Protein AF-A0A1T4V8G8-F1 (afdb_monomer_lite)

Structure (mmCIF, N/CA/C/O backbone):
data_AF-A0A1T4V8G8-F1
#
_entry.id   AF-A0A1T4V8G8-F1
#
loop_
_atom_site.group_PDB
_atom_site.id
_atom_site.type_symbol
_atom_site.label_atom_id
_atom_site.label_alt_id
_atom_site.label_comp_id
_atom_site.label_asym_id
_atom_site.label_entity_id
_atom_site.label_seq_id
_atom_site.pdbx_PDB_ins_code
_atom_site.Cartn_x
_atom_site.Cartn_y
_atom_site.Cartn_z
_atom_site.occupancy
_atom_site.B_iso_or_equiv
_atom_site.auth_seq_id
_atom_site.auth_comp_id
_atom_site.auth_asym_id
_atom_site.auth_atom_id
_atom_site.pdbx_PDB_model_num
ATOM 1 N N . MET A 1 1 ? 48.300 -57.953 93.550 1.00 51.84 1 MET A N 1
ATOM 2 C CA . MET A 1 1 ? 48.788 -57.771 92.164 1.00 51.84 1 MET A CA 1
ATOM 3 C C . MET A 1 1 ? 47.840 -56.826 91.437 1.00 51.84 1 MET A C 1
ATOM 5 O O . MET A 1 1 ? 46.718 -57.223 91.179 1.00 51.84 1 MET A O 1
ATOM 9 N N . ALA A 1 2 ? 48.248 -55.585 91.158 1.00 47.91 2 ALA A N 1
ATOM 10 C CA . ALA A 1 2 ? 47.511 -54.657 90.290 1.00 47.91 2 ALA A CA 1
ATOM 11 C C . ALA A 1 2 ? 48.484 -53.598 89.730 1.00 47.91 2 ALA A C 1
ATOM 13 O O . ALA A 1 2 ? 48.525 -52.473 90.211 1.00 47.91 2 ALA A O 1
ATOM 14 N N . LYS A 1 3 ? 49.356 -53.973 88.783 1.00 50.78 3 LYS A N 1
ATOM 15 C CA . LYS A 1 3 ? 50.234 -53.008 88.079 1.00 50.78 3 LYS A CA 1
ATOM 16 C C . LYS A 1 3 ? 50.339 -53.209 86.559 1.00 50.78 3 LYS A C 1
ATOM 18 O O . LYS A 1 3 ? 50.909 -52.357 85.897 1.00 50.78 3 LYS A O 1
ATOM 23 N N . ASN A 1 4 ? 49.720 -54.247 85.988 1.00 52.22 4 ASN A N 1
ATOM 24 C CA . ASN A 1 4 ? 49.821 -54.553 84.550 1.00 52.22 4 ASN A CA 1
ATOM 25 C C . ASN A 1 4 ? 48.782 -53.857 83.650 1.00 52.22 4 ASN A C 1
ATOM 27 O O . ASN A 1 4 ? 48.781 -54.076 82.443 1.00 52.22 4 ASN A O 1
ATOM 31 N N . ASN A 1 5 ? 47.905 -53.014 84.205 1.00 54.81 5 ASN A N 1
ATOM 32 C CA . ASN A 1 5 ? 46.839 -52.375 83.423 1.00 54.81 5 ASN A CA 1
ATOM 33 C C . ASN A 1 5 ? 47.218 -51.003 82.837 1.00 54.81 5 ASN A C 1
ATOM 35 O O . ASN A 1 5 ? 46.541 -50.553 81.922 1.00 54.81 5 ASN A O 1
ATOM 39 N N . ASN A 1 6 ? 48.283 -50.332 83.297 1.00 55.16 6 ASN A N 1
ATOM 40 C CA . ASN A 1 6 ? 48.538 -48.938 82.890 1.00 55.16 6 ASN A CA 1
ATOM 41 C C . ASN A 1 6 ? 49.233 -48.783 81.523 1.00 55.16 6 ASN A C 1
ATOM 43 O O . ASN A 1 6 ? 48.851 -47.903 80.756 1.00 55.16 6 ASN A O 1
ATOM 47 N N . GLU A 1 7 ? 50.203 -49.632 81.169 1.00 56.41 7 GLU A N 1
ATOM 48 C CA . GLU A 1 7 ? 50.910 -49.514 79.875 1.00 56.41 7 GLU A CA 1
ATOM 49 C C . GLU A 1 7 ? 50.041 -49.932 78.684 1.00 56.41 7 GLU A C 1
ATOM 51 O O . GLU A 1 7 ? 50.042 -49.270 77.646 1.00 56.41 7 GLU A O 1
ATOM 56 N N . ASN A 1 8 ? 49.219 -50.970 78.856 1.00 58.41 8 ASN A N 1
ATOM 57 C CA . ASN A 1 8 ? 48.277 -51.409 77.826 1.00 58.41 8 ASN A CA 1
ATOM 58 C C . ASN A 1 8 ? 47.167 -50.384 77.560 1.00 58.41 8 ASN A C 1
ATOM 60 O O . ASN A 1 8 ? 46.624 -50.349 76.458 1.00 58.41 8 ASN A O 1
ATOM 64 N N . THR A 1 9 ? 46.836 -49.545 78.544 1.00 61.47 9 THR A N 1
ATOM 65 C CA . THR A 1 9 ? 45.804 -48.512 78.389 1.00 61.47 9 THR A CA 1
ATOM 66 C C . THR A 1 9 ? 46.335 -47.333 77.572 1.00 61.47 9 THR A C 1
ATOM 68 O O . THR A 1 9 ? 45.684 -46.915 76.620 1.00 61.47 9 THR A O 1
ATOM 71 N N . LYS A 1 10 ? 47.573 -46.892 77.829 1.00 66.50 10 LYS A N 1
ATOM 72 C CA . LYS A 1 10 ? 48.190 -45.748 77.137 1.00 66.50 10 LYS A CA 1
ATOM 73 C C . LYS A 1 10 ? 48.475 -46.009 75.649 1.00 66.50 10 LYS A C 1
ATOM 75 O O . LYS A 1 10 ? 48.185 -45.173 74.803 1.00 66.50 10 LYS A O 1
ATOM 80 N N . VAL A 1 11 ? 48.955 -47.209 75.302 1.00 67.56 11 VAL A N 1
ATOM 81 C CA . VAL A 1 11 ? 49.160 -47.617 73.892 1.00 67.56 11 VAL A CA 1
ATOM 82 C C . VAL A 1 11 ? 47.830 -47.733 73.137 1.00 67.56 11 VAL A C 1
ATOM 84 O O . VAL A 1 11 ? 47.764 -47.501 71.927 1.00 67.56 11 VAL A O 1
ATOM 87 N N . LYS A 1 12 ? 46.755 -48.100 73.843 1.00 69.75 12 LYS A N 1
ATOM 88 C CA . LYS A 1 12 ? 45.407 -48.189 73.279 1.00 69.75 12 LYS A CA 1
ATOM 89 C C . LYS A 1 12 ? 44.818 -46.797 73.040 1.00 69.75 12 LYS A C 1
ATOM 91 O O . LYS A 1 12 ? 44.223 -46.588 71.989 1.00 69.75 12 LYS A O 1
ATOM 96 N N . GLU A 1 13 ? 45.047 -45.851 73.949 1.00 70.69 13 GLU A N 1
ATOM 97 C CA . GLU A 1 13 ? 44.648 -44.444 73.803 1.00 70.69 13 GLU A CA 1
ATOM 98 C C . GLU A 1 13 ? 45.359 -43.748 72.633 1.00 70.69 13 GLU A C 1
ATOM 100 O O . GLU A 1 13 ? 44.685 -43.142 71.804 1.00 70.69 13 GLU A O 1
ATOM 105 N N . ASP A 1 14 ? 46.680 -43.903 72.483 1.00 71.69 14 ASP A N 1
ATOM 106 C CA . ASP A 1 14 ? 47.425 -43.286 71.371 1.00 71.69 14 ASP A CA 1
ATOM 107 C C . ASP A 1 14 ? 47.022 -43.863 70.000 1.00 71.69 14 ASP A C 1
ATOM 109 O O . ASP A 1 14 ? 46.939 -43.134 69.009 1.00 71.69 14 ASP A O 1
ATOM 113 N N . LYS A 1 15 ? 46.706 -45.166 69.928 1.00 68.38 15 LYS A N 1
ATOM 114 C CA . LYS A 1 15 ? 46.153 -45.782 68.709 1.00 68.38 15 LYS A CA 1
ATOM 115 C C . LYS A 1 15 ? 44.747 -45.277 68.395 1.00 68.38 15 LYS A C 1
ATOM 117 O O . LYS A 1 15 ? 44.467 -44.996 67.235 1.00 68.38 15 LYS A O 1
ATOM 122 N N . LEU A 1 16 ? 43.879 -45.159 69.400 1.00 68.50 16 LEU A N 1
ATOM 123 C CA . LEU A 1 16 ? 42.518 -44.641 69.223 1.00 68.50 16 LEU A CA 1
ATOM 124 C C . LEU A 1 16 ? 42.528 -43.171 68.790 1.00 68.50 16 LEU A C 1
ATOM 126 O O . LEU A 1 16 ? 41.755 -42.793 67.918 1.00 68.50 16 LEU A O 1
ATOM 130 N N . ARG A 1 17 ? 43.445 -42.366 69.334 1.00 70.44 17 ARG A N 1
ATOM 131 C CA . ARG A 1 17 ? 43.614 -40.958 68.965 1.00 70.44 17 ARG A CA 1
ATOM 132 C C . ARG A 1 17 ? 44.098 -40.785 67.526 1.00 70.44 17 ARG A C 1
ATOM 134 O O . ARG A 1 17 ? 43.556 -39.959 66.806 1.00 70.44 17 ARG A O 1
ATOM 141 N N . LYS A 1 18 ? 45.056 -41.604 67.083 1.00 69.00 18 LYS A N 1
ATOM 142 C CA . LYS A 1 18 ? 45.552 -41.571 65.700 1.00 69.00 18 LYS A CA 1
ATOM 143 C C . LYS A 1 18 ? 44.497 -42.035 64.687 1.00 69.00 18 LYS A C 1
ATOM 145 O O . LYS A 1 18 ? 44.395 -41.459 63.615 1.00 69.00 18 LYS A O 1
ATOM 150 N N . ILE A 1 19 ? 43.680 -43.030 65.055 1.00 66.19 19 ILE A N 1
ATOM 151 C CA . ILE A 1 19 ? 42.520 -43.460 64.256 1.00 66.19 19 ILE A CA 1
ATOM 152 C C . ILE A 1 19 ? 41.499 -42.322 64.145 1.00 66.19 19 ILE A C 1
ATOM 154 O O . ILE A 1 19 ? 41.047 -42.057 63.040 1.00 66.19 19 ILE A O 1
ATOM 158 N N . ALA A 1 20 ? 41.190 -41.623 65.243 1.00 63.22 20 ALA A N 1
ATOM 159 C CA . ALA A 1 20 ? 40.271 -40.483 65.230 1.00 63.22 20 ALA A CA 1
ATOM 160 C C . ALA A 1 20 ? 40.794 -39.309 64.376 1.00 63.22 20 ALA A C 1
ATOM 162 O O . ALA A 1 20 ? 40.044 -38.750 63.583 1.00 63.22 20 ALA A O 1
ATOM 163 N N . GLU A 1 21 ? 42.088 -38.979 64.470 1.00 67.62 21 GLU A N 1
ATOM 164 C CA . GLU A 1 21 ? 42.724 -37.926 63.658 1.00 67.62 21 GLU A CA 1
ATOM 165 C C . GLU A 1 21 ? 42.744 -38.278 62.151 1.00 67.62 21 GLU A C 1
ATOM 167 O O . GLU A 1 21 ? 42.504 -37.410 61.306 1.00 67.62 21 GLU A O 1
ATOM 172 N N . ASP A 1 22 ? 42.964 -39.551 61.796 1.00 67.75 22 ASP A N 1
ATOM 173 C CA . ASP A 1 22 ? 42.889 -40.036 60.408 1.00 67.75 22 ASP A CA 1
ATOM 174 C C . ASP A 1 22 ? 41.435 -40.072 59.879 1.00 67.75 22 ASP A C 1
ATOM 176 O O . ASP A 1 22 ? 41.191 -39.820 58.691 1.00 67.75 22 ASP A O 1
ATOM 180 N N . GLU A 1 23 ? 40.456 -40.347 60.749 1.00 68.38 23 GLU A N 1
ATOM 181 C CA . GLU A 1 23 ? 39.023 -40.320 60.426 1.00 68.38 23 GLU A CA 1
ATOM 182 C C . GLU A 1 23 ? 38.537 -38.886 60.164 1.00 68.38 23 GLU A C 1
ATOM 184 O O . GLU A 1 23 ? 37.900 -38.636 59.138 1.00 68.38 23 GLU A O 1
ATOM 189 N N . ASP A 1 24 ? 38.939 -37.924 60.999 1.00 68.50 24 ASP A N 1
ATOM 190 C CA . ASP A 1 24 ? 38.643 -36.497 60.821 1.00 68.50 24 ASP A CA 1
ATOM 191 C C . ASP A 1 24 ? 39.264 -35.938 59.527 1.00 68.50 24 ASP A C 1
ATOM 193 O O . ASP A 1 24 ? 38.602 -35.228 58.760 1.00 68.50 24 ASP A O 1
ATOM 197 N N . ALA A 1 25 ? 40.508 -36.314 59.204 1.00 68.69 25 ALA A N 1
ATOM 198 C CA . ALA A 1 25 ? 41.161 -35.927 57.950 1.00 68.69 25 ALA A CA 1
ATOM 199 C C . ALA A 1 25 ? 40.476 -36.538 56.708 1.00 68.69 25 ALA A C 1
ATOM 201 O O . ALA A 1 25 ? 40.404 -35.909 55.643 1.00 68.69 25 ALA A O 1
ATOM 202 N N . SER A 1 26 ? 39.952 -37.762 56.832 1.00 75.00 26 SER A N 1
ATOM 203 C CA . SER A 1 26 ? 39.162 -38.441 55.797 1.00 75.00 26 SER A CA 1
ATOM 204 C C . SER A 1 26 ? 37.804 -37.764 55.584 1.00 75.00 26 SER A C 1
ATOM 206 O O . SER A 1 26 ? 37.398 -37.538 54.438 1.00 75.00 26 SER A O 1
ATOM 208 N N . ILE A 1 27 ? 37.129 -37.364 56.666 1.00 77.50 27 ILE A N 1
ATOM 209 C CA . ILE A 1 27 ? 35.870 -36.612 56.624 1.00 77.50 27 ILE A CA 1
ATOM 210 C C . ILE A 1 27 ? 36.087 -35.254 55.950 1.00 77.50 27 ILE A C 1
ATOM 212 O O . ILE A 1 27 ? 35.351 -34.914 55.022 1.00 77.50 27 ILE A O 1
ATOM 216 N N . PHE A 1 28 ? 37.139 -34.517 56.319 1.00 75.75 28 PHE A N 1
ATOM 217 C CA . PHE A 1 28 ? 37.437 -33.211 55.727 1.00 75.75 28 PHE A CA 1
ATOM 218 C C . PHE A 1 28 ? 37.678 -33.293 54.210 1.00 75.75 28 PHE A C 1
ATOM 220 O O . PHE A 1 28 ? 37.134 -32.492 53.450 1.00 75.75 28 PHE A O 1
ATOM 227 N N . LYS A 1 29 ? 38.419 -34.307 53.735 1.00 77.56 29 LYS A N 1
ATOM 228 C CA . LYS A 1 29 ? 38.612 -34.547 52.291 1.00 77.56 29 LYS A CA 1
ATOM 229 C C . LYS A 1 29 ? 37.299 -34.847 51.569 1.00 77.56 29 LYS A C 1
ATOM 231 O O . LYS A 1 29 ? 37.077 -34.324 50.479 1.00 77.56 29 LYS A O 1
ATOM 236 N N . ARG A 1 30 ? 36.420 -35.665 52.159 1.00 78.69 30 ARG A N 1
ATOM 237 C CA . ARG A 1 30 ? 35.104 -35.986 51.575 1.00 78.69 30 ARG A CA 1
ATOM 238 C C . ARG A 1 30 ? 34.208 -34.751 51.489 1.00 78.69 30 ARG A C 1
ATOM 240 O O . ARG A 1 30 ? 33.570 -34.547 50.461 1.00 78.69 30 ARG A O 1
ATOM 247 N N . VAL A 1 31 ? 34.211 -33.907 52.522 1.00 81.25 31 VAL A N 1
ATOM 248 C CA . VAL A 1 31 ? 33.482 -32.629 52.529 1.00 81.25 31 VAL A CA 1
ATOM 249 C C . VAL A 1 31 ? 34.047 -31.674 51.475 1.00 81.25 31 VAL A C 1
ATOM 251 O O . VAL A 1 31 ? 33.276 -31.102 50.713 1.00 81.25 31 VAL A O 1
ATOM 254 N N . ALA A 1 32 ? 35.371 -31.550 51.355 1.00 81.50 32 ALA A N 1
ATOM 255 C CA . ALA A 1 32 ? 36.002 -30.701 50.343 1.00 81.50 32 ALA A CA 1
ATOM 256 C C . ALA A 1 32 ? 35.681 -31.152 48.905 1.00 81.50 32 ALA A C 1
ATOM 258 O O . ALA A 1 32 ? 35.385 -30.317 48.052 1.00 81.50 32 ALA A O 1
ATOM 259 N N . ILE A 1 33 ? 35.677 -32.465 48.643 1.00 84.06 33 ILE A N 1
ATOM 260 C CA . IL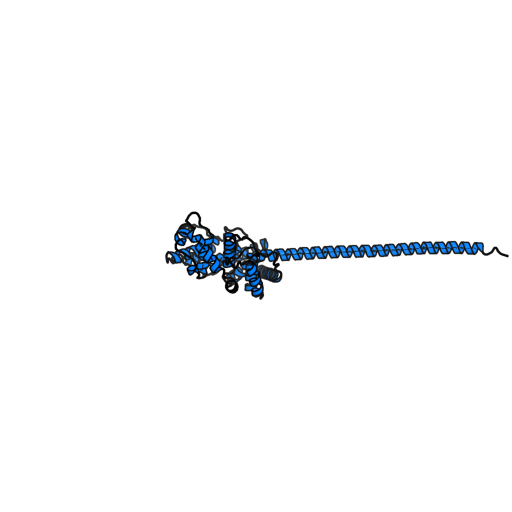E A 1 33 ? 35.266 -33.026 47.345 1.00 84.06 33 ILE A CA 1
ATOM 261 C C . ILE A 1 33 ? 33.791 -32.718 47.073 1.00 84.06 33 ILE A C 1
ATOM 263 O O . ILE A 1 33 ? 33.461 -32.268 45.979 1.00 84.06 33 ILE A O 1
ATOM 267 N N . LEU A 1 34 ? 32.911 -32.910 48.059 1.00 83.12 34 LEU A N 1
ATOM 268 C CA . LEU A 1 34 ? 31.484 -32.621 47.918 1.00 83.12 34 LEU A CA 1
ATOM 269 C C . LEU A 1 34 ? 31.234 -31.134 47.621 1.00 83.12 34 LEU A C 1
ATOM 271 O O . LEU A 1 34 ? 30.489 -30.815 46.700 1.00 83.12 34 LEU A O 1
ATOM 275 N N . VAL A 1 35 ? 31.898 -30.231 48.349 1.00 85.69 35 VAL A N 1
ATOM 276 C CA . VAL A 1 35 ? 31.831 -28.781 48.105 1.00 85.69 35 VAL A CA 1
ATOM 277 C C . VAL A 1 35 ? 32.350 -28.442 46.707 1.00 85.69 35 VAL A C 1
ATOM 279 O O . VAL A 1 35 ? 31.716 -27.659 46.006 1.00 85.69 35 VAL A O 1
ATOM 282 N N . GLY A 1 36 ? 33.445 -29.066 46.263 1.00 83.25 36 GLY A N 1
ATOM 283 C CA . GLY A 1 36 ? 33.972 -28.898 44.907 1.00 83.25 36 GLY A CA 1
ATOM 284 C C . GLY A 1 36 ? 32.988 -29.350 43.823 1.00 83.25 36 GLY A C 1
ATOM 285 O O . GLY A 1 36 ? 32.769 -28.626 42.857 1.00 83.25 36 GLY A O 1
ATOM 286 N N . VAL A 1 37 ? 32.334 -30.503 44.001 1.00 86.50 37 VAL A N 1
ATOM 287 C CA . VAL A 1 37 ? 31.310 -31.012 43.072 1.00 86.50 37 VAL A CA 1
ATOM 288 C C . VAL A 1 37 ? 30.087 -30.094 43.034 1.00 86.50 37 VAL A C 1
ATOM 290 O O . VAL A 1 37 ? 29.601 -29.782 41.950 1.00 86.50 37 VAL A O 1
ATOM 293 N N . ILE A 1 38 ? 29.618 -29.616 44.191 1.00 85.69 38 ILE A N 1
ATOM 294 C CA . ILE A 1 38 ? 28.502 -28.662 44.273 1.00 85.69 38 ILE A CA 1
ATOM 295 C C . ILE A 1 38 ? 28.874 -27.340 43.591 1.00 85.69 38 ILE A C 1
ATOM 297 O O . ILE A 1 38 ? 28.075 -26.807 42.826 1.00 85.69 38 ILE A O 1
ATOM 301 N N . ALA A 1 39 ? 30.089 -26.831 43.811 1.00 82.94 39 ALA A N 1
ATOM 302 C CA . ALA A 1 39 ? 30.566 -25.608 43.173 1.00 82.94 39 ALA A CA 1
ATOM 303 C C . ALA A 1 39 ? 30.644 -25.755 41.645 1.00 82.94 39 ALA A C 1
ATOM 305 O O . ALA A 1 39 ? 30.183 -24.874 40.923 1.00 82.94 39 ALA A O 1
ATOM 306 N N . ILE A 1 40 ? 31.153 -26.883 41.140 1.00 87.25 40 ILE A N 1
ATOM 307 C CA . ILE A 1 40 ? 31.190 -27.171 39.699 1.00 87.25 40 ILE A CA 1
ATOM 308 C C . ILE A 1 40 ? 29.770 -27.276 39.133 1.00 87.25 40 ILE A C 1
ATOM 310 O O . ILE A 1 40 ? 29.481 -26.659 38.110 1.00 87.25 40 ILE A O 1
ATOM 314 N N . ALA A 1 41 ? 28.867 -27.998 39.803 1.00 82.62 41 ALA A N 1
ATOM 315 C CA . ALA A 1 41 ? 27.472 -28.109 39.382 1.00 82.62 41 ALA A CA 1
ATOM 316 C C . ALA A 1 41 ? 26.789 -26.733 39.323 1.00 82.62 41 ALA A C 1
ATOM 318 O O . ALA A 1 41 ? 26.084 -26.433 38.361 1.00 82.62 41 ALA A O 1
ATOM 319 N N . PHE A 1 42 ? 27.055 -25.867 40.302 1.00 85.69 42 PHE A N 1
ATOM 320 C CA . PHE A 1 42 ? 26.539 -24.502 40.328 1.00 85.69 42 PHE A CA 1
ATOM 321 C C . PHE A 1 42 ? 27.072 -23.659 39.160 1.00 85.69 42 PHE A C 1
ATOM 323 O O . PHE A 1 42 ? 26.298 -22.973 38.496 1.00 85.69 42 PHE A O 1
ATOM 330 N N . VAL A 1 43 ? 28.368 -23.759 38.846 1.00 86.81 43 VAL A N 1
ATOM 331 C CA . VAL A 1 43 ? 28.967 -23.076 37.686 1.00 86.81 43 VAL A CA 1
ATOM 332 C C . VAL A 1 43 ? 28.357 -23.571 36.372 1.00 86.81 43 VAL A C 1
ATOM 334 O O . VAL A 1 43 ? 28.009 -22.754 35.524 1.00 86.81 43 VAL A O 1
ATOM 337 N N . VAL A 1 44 ? 28.164 -24.883 36.207 1.00 85.69 44 VAL A N 1
ATOM 338 C CA . VAL A 1 44 ? 27.534 -25.460 35.005 1.00 85.69 44 VAL A CA 1
ATOM 339 C C . VAL A 1 44 ? 26.102 -24.951 34.834 1.00 85.69 44 VAL A C 1
ATOM 341 O O . VAL A 1 44 ? 25.724 -24.560 33.731 1.00 85.69 44 VAL A O 1
ATOM 344 N N . VAL A 1 45 ? 25.323 -24.890 35.918 1.00 86.44 45 VAL A N 1
ATOM 345 C CA . VAL A 1 45 ? 23.961 -24.339 35.893 1.00 86.44 45 VAL A CA 1
ATOM 346 C C . VAL A 1 45 ? 23.974 -22.858 35.511 1.00 86.44 45 VAL A C 1
ATOM 348 O O . VAL A 1 45 ? 23.200 -22.458 34.647 1.00 86.44 45 VAL A O 1
ATOM 351 N N . LEU A 1 46 ? 24.871 -22.045 36.078 1.00 84.81 46 LEU A N 1
ATOM 352 C CA . LEU A 1 46 ? 24.979 -20.625 35.722 1.00 84.81 46 LEU A CA 1
ATOM 353 C C . LEU A 1 46 ? 25.369 -20.412 34.254 1.00 84.81 46 LEU A C 1
ATOM 355 O O . LEU A 1 46 ? 24.819 -19.526 33.601 1.00 84.81 46 LEU A O 1
ATOM 359 N N . VAL A 1 47 ? 26.280 -21.227 33.716 1.00 84.75 47 VAL A N 1
ATOM 360 C CA . VAL A 1 47 ? 26.661 -21.179 32.295 1.00 84.75 47 VAL A CA 1
ATOM 361 C C . VAL A 1 47 ? 25.488 -21.586 31.404 1.00 84.75 47 VAL A C 1
ATOM 363 O O . VAL A 1 47 ? 25.202 -20.889 30.436 1.00 84.75 47 VAL A O 1
ATOM 366 N N . ALA A 1 48 ? 24.763 -22.654 31.747 1.00 80.88 48 ALA A N 1
ATOM 367 C CA . ALA A 1 48 ? 23.581 -23.083 31.002 1.00 80.88 48 ALA A CA 1
ATOM 368 C C . ALA A 1 48 ? 22.470 -22.021 31.019 1.00 80.88 48 ALA A C 1
ATOM 370 O O . ALA A 1 48 ? 21.871 -21.747 29.983 1.00 80.88 48 ALA A O 1
ATOM 371 N N . ILE A 1 49 ? 22.240 -21.377 32.168 1.00 81.69 49 ILE A N 1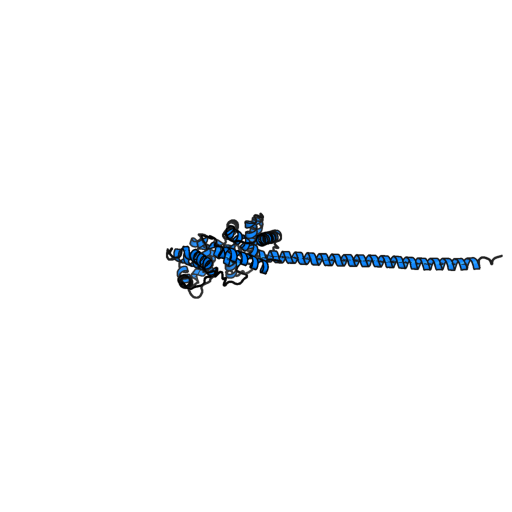
ATOM 372 C CA . ILE A 1 49 ? 21.304 -20.256 32.307 1.00 81.69 49 ILE A CA 1
ATOM 373 C C . ILE A 1 49 ? 21.741 -19.082 31.426 1.00 81.69 49 ILE A C 1
ATOM 375 O O . ILE A 1 49 ? 20.918 -18.537 30.695 1.00 81.69 49 ILE A O 1
ATOM 379 N N . LYS A 1 50 ? 23.027 -18.709 31.454 1.00 83.12 50 LYS A N 1
ATOM 380 C CA . LYS A 1 50 ? 23.555 -17.629 30.613 1.00 83.12 50 LYS A CA 1
ATOM 381 C C . LYS A 1 50 ? 23.351 -17.931 29.126 1.00 83.12 50 LYS A C 1
ATOM 383 O O . LYS A 1 50 ? 22.816 -17.084 28.425 1.00 83.12 50 LYS A O 1
ATOM 388 N N . ILE A 1 51 ? 23.718 -19.132 28.672 1.00 80.25 51 ILE A N 1
ATOM 389 C CA . ILE A 1 51 ? 23.532 -19.562 27.277 1.00 80.25 51 ILE A CA 1
ATOM 390 C C . ILE A 1 51 ? 22.047 -19.553 26.910 1.00 80.25 51 ILE A C 1
ATOM 392 O O . ILE A 1 51 ? 21.690 -19.052 25.854 1.00 80.25 51 ILE A O 1
ATOM 396 N N . PHE A 1 52 ? 21.173 -20.061 27.781 1.00 81.88 52 PHE A N 1
ATOM 397 C CA . PHE A 1 52 ? 19.731 -20.044 27.548 1.00 81.88 52 PHE A CA 1
ATOM 398 C C . PHE A 1 52 ? 19.198 -18.619 27.373 1.00 81.88 52 PHE A C 1
ATOM 400 O O . PHE A 1 52 ? 18.457 -18.366 26.428 1.00 81.88 52 PHE A O 1
ATOM 407 N N . PHE A 1 53 ? 19.587 -17.685 28.246 1.00 73.69 53 PHE A N 1
ATOM 408 C CA . PHE A 1 53 ? 19.175 -16.287 28.124 1.00 73.69 53 PHE A CA 1
ATOM 409 C C . PHE A 1 53 ? 19.767 -15.608 26.892 1.00 73.69 53 PHE A C 1
ATOM 411 O O . PHE A 1 53 ? 19.060 -14.844 26.256 1.00 73.69 53 PHE A O 1
ATOM 418 N N . GLU A 1 54 ? 21.015 -15.894 26.530 1.00 69.38 54 GLU A N 1
ATOM 419 C CA . GLU A 1 54 ? 21.662 -15.333 25.339 1.00 69.38 54 GLU A CA 1
ATOM 420 C C . GLU A 1 54 ? 21.011 -15.851 24.048 1.00 69.38 54 GLU A C 1
ATOM 422 O O . GLU A 1 54 ? 20.653 -15.063 23.178 1.00 69.38 54 GLU A O 1
ATOM 427 N N . VAL A 1 55 ? 20.758 -17.161 23.960 1.00 63.91 55 VAL A N 1
ATOM 428 C CA . VAL A 1 55 ? 20.041 -17.783 22.836 1.00 63.91 55 VAL A CA 1
ATOM 429 C C . VAL A 1 55 ? 18.613 -17.258 22.748 1.00 63.91 55 VAL A C 1
ATOM 431 O O . VAL A 1 55 ? 18.176 -16.881 21.667 1.00 63.91 55 VAL A O 1
ATOM 434 N N . LYS A 1 56 ? 17.889 -17.202 23.872 1.00 71.00 56 LYS A N 1
ATOM 435 C CA . LYS A 1 56 ? 16.518 -16.691 23.897 1.00 71.00 56 LYS A CA 1
ATOM 436 C C . LYS A 1 56 ? 16.463 -15.209 23.528 1.00 71.00 56 LYS A C 1
ATOM 438 O O . LYS A 1 56 ? 15.636 -14.830 22.718 1.00 71.00 56 LYS A O 1
ATOM 443 N N . TYR A 1 57 ? 17.352 -14.390 24.084 1.00 62.09 57 TYR A N 1
ATOM 444 C CA . TYR A 1 57 ? 17.407 -12.959 23.795 1.00 62.09 57 TYR A CA 1
ATOM 445 C C . TYR A 1 57 ? 17.707 -12.687 22.318 1.00 62.09 57 TYR A C 1
ATOM 447 O O . TYR A 1 57 ? 17.059 -11.838 21.716 1.00 62.09 57 TYR A O 1
ATOM 455 N N . ASN A 1 58 ? 18.648 -13.428 21.724 1.00 63.53 58 ASN A N 1
ATOM 456 C CA . ASN A 1 58 ? 18.940 -13.308 20.296 1.00 63.53 58 ASN A CA 1
ATOM 457 C C . ASN A 1 58 ? 17.756 -13.784 19.442 1.00 63.53 58 ASN A C 1
ATOM 459 O O . ASN A 1 58 ? 17.370 -13.084 18.517 1.00 63.53 58 ASN A O 1
ATOM 463 N N . PHE A 1 59 ? 17.115 -14.900 19.804 1.00 62.38 59 PHE A N 1
ATOM 464 C CA . PHE A 1 59 ? 15.915 -15.382 19.115 1.00 62.38 59 PHE A CA 1
ATOM 465 C C . PHE A 1 59 ? 14.761 -14.367 19.172 1.00 62.38 59 PHE A C 1
ATOM 467 O O . PHE A 1 59 ? 14.159 -14.059 18.148 1.00 62.38 59 PHE A O 1
ATOM 474 N N . ASP A 1 60 ? 14.489 -13.803 20.353 1.00 66.69 60 ASP A N 1
ATOM 475 C CA . ASP A 1 60 ? 13.453 -12.786 20.547 1.00 66.69 60 ASP A CA 1
ATOM 476 C C . ASP A 1 60 ? 13.781 -11.516 19.735 1.00 66.69 60 ASP A C 1
ATOM 478 O O . ASP A 1 60 ? 12.890 -10.911 19.143 1.00 66.69 60 ASP A O 1
ATOM 482 N N . LYS A 1 61 ? 15.061 -11.130 19.642 1.00 69.69 61 LYS A N 1
ATOM 483 C CA . LYS A 1 61 ? 15.510 -9.994 18.824 1.00 69.69 61 LYS A CA 1
ATOM 484 C C . LYS A 1 61 ? 15.309 -10.242 17.325 1.00 69.69 61 LYS A C 1
ATOM 486 O O . LYS A 1 61 ? 14.834 -9.345 16.630 1.00 69.69 61 LYS A O 1
ATOM 491 N N . ASP A 1 62 ? 15.630 -11.437 16.840 1.00 76.31 62 ASP A N 1
ATOM 492 C CA . ASP A 1 62 ? 15.445 -11.808 15.435 1.00 76.31 62 ASP A CA 1
ATOM 493 C C . ASP A 1 62 ? 13.954 -11.842 15.068 1.00 76.31 62 ASP A C 1
ATOM 495 O O . ASP A 1 62 ? 13.564 -11.400 13.990 1.00 76.31 62 ASP A O 1
ATOM 499 N N . ASP A 1 63 ? 13.094 -12.328 15.967 1.00 78.06 63 ASP A N 1
ATOM 500 C CA . ASP A 1 63 ? 11.638 -12.305 15.786 1.00 78.06 63 ASP A CA 1
ATOM 501 C C . ASP A 1 63 ? 11.096 -10.866 15.764 1.00 78.06 63 ASP A C 1
ATOM 503 O O . ASP A 1 63 ? 10.305 -10.531 14.883 1.00 78.06 63 ASP A O 1
ATOM 507 N N . ILE A 1 64 ? 11.565 -9.989 16.660 1.00 81.00 64 ILE A N 1
ATOM 508 C CA . ILE A 1 64 ? 11.182 -8.566 16.679 1.00 81.00 64 ILE A CA 1
ATOM 509 C C . ILE A 1 64 ? 11.598 -7.861 15.383 1.00 81.00 64 ILE A C 1
ATOM 511 O O . ILE A 1 64 ? 10.794 -7.119 14.814 1.00 81.00 64 ILE A O 1
ATOM 515 N N . ASN A 1 65 ? 12.821 -8.091 14.898 1.00 82.50 65 ASN A N 1
ATOM 516 C CA . ASN A 1 65 ? 13.304 -7.501 13.647 1.00 82.50 65 ASN A CA 1
ATOM 517 C C . ASN A 1 65 ? 12.476 -7.982 12.450 1.00 82.50 65 ASN A C 1
ATOM 519 O O . ASN A 1 65 ? 12.072 -7.177 11.614 1.00 82.50 65 ASN A O 1
ATOM 523 N N . VAL A 1 66 ? 12.159 -9.277 12.394 1.00 84.69 66 VAL A N 1
ATOM 524 C CA . VAL A 1 66 ? 11.304 -9.846 11.344 1.00 84.69 66 VAL A CA 1
ATOM 525 C C . VAL A 1 66 ? 9.897 -9.235 11.389 1.00 84.69 66 VAL A C 1
ATOM 527 O O . VAL A 1 66 ? 9.376 -8.810 10.364 1.00 84.69 66 VAL A O 1
ATOM 530 N N . ILE A 1 67 ? 9.276 -9.111 12.562 1.00 84.94 67 ILE A N 1
ATOM 531 C CA . ILE A 1 67 ? 7.934 -8.513 12.685 1.00 84.94 67 ILE A CA 1
ATOM 532 C C . ILE A 1 67 ? 7.950 -7.020 12.331 1.00 84.94 67 ILE A C 1
ATOM 534 O O . ILE A 1 67 ? 7.016 -6.522 11.703 1.00 84.94 67 ILE A O 1
ATOM 538 N N . SER A 1 68 ? 9.017 -6.305 12.694 1.00 86.31 68 SER A N 1
ATOM 539 C CA . SER A 1 68 ? 9.150 -4.868 12.424 1.00 86.31 68 SER A CA 1
ATOM 540 C C . SER A 1 68 ? 9.164 -4.543 10.929 1.00 86.31 68 SER A C 1
ATOM 542 O O . SER A 1 68 ? 8.753 -3.449 10.557 1.00 86.31 68 SER A O 1
ATOM 544 N N . ASN A 1 69 ? 9.562 -5.503 10.089 1.00 89.06 69 ASN A N 1
ATOM 545 C CA . ASN A 1 69 ? 9.646 -5.365 8.637 1.00 89.06 69 ASN A CA 1
ATOM 546 C C . ASN A 1 69 ? 8.459 -5.984 7.877 1.00 89.06 69 ASN A C 1
ATOM 548 O O . ASN A 1 69 ? 8.517 -6.164 6.663 1.00 89.06 69 ASN A O 1
ATOM 552 N N . ALA A 1 70 ? 7.363 -6.311 8.569 1.00 91.19 70 ALA A N 1
ATOM 553 C CA . ALA A 1 70 ? 6.197 -6.951 7.958 1.00 91.19 70 ALA A CA 1
ATOM 554 C C . ALA A 1 70 ? 5.610 -6.180 6.760 1.00 91.19 70 ALA A C 1
ATOM 556 O O . ALA A 1 70 ? 5.195 -6.813 5.790 1.00 91.19 70 ALA A O 1
ATOM 557 N N . LYS A 1 71 ? 5.608 -4.837 6.816 1.00 91.62 71 LYS A N 1
ATOM 558 C CA . LYS A 1 71 ? 5.196 -3.960 5.704 1.00 91.62 71 LYS A CA 1
ATOM 559 C C . LYS A 1 71 ? 5.980 -4.283 4.430 1.00 91.62 71 LYS A C 1
ATOM 561 O O . LYS A 1 71 ? 5.385 -4.612 3.408 1.00 91.62 71 LYS A O 1
ATOM 566 N N . GLU A 1 72 ? 7.305 -4.267 4.535 1.00 91.12 72 GLU A N 1
ATOM 567 C CA . GLU A 1 72 ? 8.210 -4.489 3.405 1.00 91.12 72 GLU A CA 1
ATOM 568 C C . GLU A 1 72 ? 8.105 -5.907 2.854 1.00 91.12 72 GLU A C 1
ATOM 570 O O . GLU A 1 72 ? 8.107 -6.106 1.644 1.00 91.12 72 GLU A O 1
ATOM 575 N N . TYR A 1 73 ? 7.940 -6.907 3.723 1.00 92.56 73 TYR A N 1
ATOM 576 C CA . TYR A 1 73 ? 7.734 -8.279 3.268 1.00 92.56 73 TYR A CA 1
ATOM 577 C C . TYR A 1 73 ? 6.470 -8.443 2.423 1.00 92.56 73 TYR A C 1
ATOM 579 O O . TYR A 1 73 ? 6.513 -9.157 1.423 1.00 92.56 73 TYR A O 1
ATOM 587 N N . GLY A 1 74 ? 5.366 -7.798 2.810 1.00 93.06 74 GLY A N 1
ATOM 588 C CA . GLY A 1 74 ? 4.124 -7.808 2.037 1.00 93.06 74 GLY A CA 1
ATOM 589 C C . GLY A 1 74 ? 4.300 -7.168 0.660 1.00 93.06 74 GLY A C 1
ATOM 590 O O . GLY A 1 74 ? 4.039 -7.821 -0.346 1.00 93.06 74 GLY A O 1
ATOM 591 N N . LEU A 1 75 ? 4.825 -5.938 0.625 1.00 91.31 75 LEU A N 1
ATOM 592 C CA . LEU A 1 75 ? 5.045 -5.178 -0.614 1.00 91.31 75 LEU A CA 1
ATOM 593 C C . LEU A 1 75 ? 6.020 -5.878 -1.568 1.00 91.31 75 LEU A C 1
ATOM 595 O O . LEU A 1 75 ? 5.775 -5.964 -2.766 1.00 91.31 75 LEU A O 1
ATOM 599 N N . MET A 1 76 ? 7.122 -6.430 -1.055 1.00 91.19 76 MET A N 1
ATOM 600 C CA . MET A 1 76 ? 8.070 -7.158 -1.901 1.00 91.19 76 MET A CA 1
ATOM 601 C C . MET A 1 76 ? 7.466 -8.433 -2.492 1.00 91.19 76 MET A C 1
ATOM 603 O O . MET A 1 76 ? 7.789 -8.775 -3.626 1.00 91.19 76 MET A O 1
ATOM 607 N N . LEU A 1 77 ? 6.620 -9.153 -1.745 1.00 91.81 77 LEU A N 1
ATOM 608 C CA . LEU A 1 77 ? 5.936 -10.338 -2.272 1.00 91.81 77 LEU A CA 1
ATOM 609 C C . LEU A 1 77 ? 4.940 -9.970 -3.374 1.00 91.81 77 LEU A C 1
ATOM 611 O O . LEU A 1 77 ? 4.912 -10.659 -4.390 1.00 91.81 77 LEU A O 1
ATOM 615 N N . GLU A 1 78 ? 4.188 -8.885 -3.194 1.00 90.12 78 GLU A N 1
ATOM 616 C CA . GLU A 1 78 ? 3.278 -8.344 -4.209 1.00 90.12 78 GLU A CA 1
ATOM 617 C C . GLU A 1 78 ? 4.017 -7.926 -5.477 1.00 90.12 78 GLU A C 1
ATOM 619 O O . GLU A 1 78 ? 3.677 -8.365 -6.573 1.00 90.12 78 GLU A O 1
ATOM 624 N N . ASN A 1 79 ? 5.087 -7.149 -5.327 1.00 88.38 79 ASN A N 1
ATOM 625 C CA . ASN A 1 79 ? 5.895 -6.730 -6.461 1.00 88.38 79 ASN A CA 1
ATOM 626 C C . ASN A 1 79 ? 6.518 -7.928 -7.189 1.00 88.38 79 ASN A C 1
ATOM 628 O O . ASN A 1 79 ? 6.576 -7.936 -8.412 1.00 88.38 79 ASN A O 1
ATOM 632 N N . ILE A 1 80 ? 6.973 -8.958 -6.463 1.00 86.88 80 ILE A N 1
ATOM 633 C CA . ILE A 1 80 ? 7.471 -10.193 -7.087 1.00 86.88 80 ILE A CA 1
ATOM 634 C C . ILE A 1 80 ? 6.377 -10.870 -7.908 1.00 86.88 80 ILE A C 1
ATOM 636 O O . ILE A 1 80 ? 6.680 -11.306 -9.011 1.00 86.88 80 ILE A O 1
ATOM 640 N N . ASP A 1 81 ? 5.153 -10.967 -7.385 1.00 85.75 81 ASP A N 1
ATOM 641 C CA . ASP A 1 81 ? 4.010 -11.568 -8.085 1.00 85.75 81 ASP A CA 1
ATOM 642 C C . ASP A 1 81 ? 3.665 -10.788 -9.363 1.00 85.75 81 ASP A C 1
ATOM 644 O O . ASP A 1 81 ? 3.556 -11.363 -10.445 1.00 85.75 81 ASP A O 1
ATOM 648 N N . LEU A 1 82 ? 3.631 -9.456 -9.264 1.00 82.31 82 LEU A N 1
ATOM 649 C CA . LEU A 1 82 ? 3.449 -8.546 -10.395 1.00 82.31 82 LEU A CA 1
ATOM 650 C C . LEU A 1 82 ? 4.516 -8.687 -11.480 1.00 82.31 82 LEU A C 1
ATOM 652 O O . LEU A 1 82 ? 4.241 -8.503 -12.664 1.00 82.31 82 LEU A O 1
ATOM 656 N N . LEU A 1 83 ? 5.735 -9.015 -11.069 1.00 80.75 83 LEU A N 1
ATOM 657 C CA . LEU A 1 83 ? 6.894 -9.134 -11.938 1.00 80.75 83 LEU A CA 1
ATOM 658 C C . LEU A 1 83 ? 7.200 -10.581 -12.349 1.00 80.75 83 LEU A C 1
ATOM 660 O O . LEU A 1 83 ? 8.188 -10.776 -13.056 1.00 80.75 83 LEU A O 1
ATOM 664 N N . ASP A 1 84 ? 6.431 -11.593 -11.916 1.00 67.56 84 ASP A N 1
ATOM 665 C CA . ASP A 1 84 ? 6.910 -12.989 -11.773 1.00 67.56 84 ASP A CA 1
ATOM 666 C C . ASP A 1 84 ? 7.288 -13.697 -13.093 1.00 67.56 84 ASP A C 1
ATOM 668 O O . ASP A 1 84 ? 7.871 -14.780 -13.070 1.00 67.56 84 ASP A O 1
ATOM 672 N N . SER A 1 85 ? 7.043 -13.076 -14.252 1.00 61.25 85 SER A N 1
ATOM 673 C CA . SER A 1 85 ? 7.519 -13.558 -15.562 1.00 61.25 85 SER A CA 1
ATOM 674 C C . SER A 1 85 ? 8.555 -12.663 -16.253 1.00 61.25 85 SER A C 1
ATOM 676 O O . SER A 1 85 ? 9.115 -13.063 -17.274 1.00 61.25 85 SER A O 1
ATOM 678 N N . TYR A 1 86 ? 8.869 -11.504 -15.674 1.00 68.50 86 TYR A N 1
ATOM 679 C CA . TYR A 1 86 ? 9.712 -10.486 -16.289 1.00 68.50 86 TYR A CA 1
ATOM 680 C C . TYR A 1 86 ? 10.984 -10.236 -15.477 1.00 68.50 86 TYR A C 1
ATOM 682 O O . TYR A 1 86 ? 12.071 -10.319 -16.036 1.00 68.50 86 TYR A O 1
ATOM 690 N N . ALA A 1 87 ? 10.906 -9.996 -14.162 1.00 69.75 87 ALA A N 1
ATOM 691 C CA . ALA A 1 87 ? 12.092 -9.652 -13.369 1.00 69.75 87 ALA A CA 1
ATOM 692 C C . ALA A 1 87 ? 12.922 -10.875 -12.943 1.00 69.75 87 ALA A C 1
ATOM 694 O O . ALA A 1 87 ? 12.411 -11.844 -12.370 1.00 69.75 87 ALA A O 1
ATOM 695 N N . THR A 1 88 ? 14.245 -10.792 -13.126 1.00 74.88 88 THR A N 1
ATOM 696 C CA . THR A 1 88 ? 15.173 -11.830 -12.657 1.00 74.88 88 THR A CA 1
ATOM 697 C C . THR A 1 88 ? 15.574 -11.548 -11.212 1.00 74.88 88 THR A C 1
ATOM 699 O O . THR A 1 88 ? 16.630 -10.990 -10.933 1.00 74.88 88 THR A O 1
ATOM 702 N N . ILE A 1 89 ? 14.721 -11.948 -10.269 1.00 80.00 89 ILE A N 1
ATOM 703 C CA . ILE A 1 89 ? 15.050 -11.933 -8.836 1.00 80.00 89 ILE A CA 1
ATOM 704 C C . ILE A 1 89 ? 15.589 -13.311 -8.456 1.00 80.00 89 ILE A C 1
ATOM 706 O O . ILE A 1 89 ? 14.923 -14.328 -8.683 1.00 80.00 89 ILE A O 1
ATOM 710 N N . ASP A 1 90 ? 16.793 -13.352 -7.881 1.00 84.75 90 ASP A N 1
ATOM 711 C CA . ASP A 1 90 ? 17.464 -14.613 -7.575 1.00 84.75 90 ASP A CA 1
ATOM 712 C C . ASP A 1 90 ? 16.669 -15.477 -6.576 1.00 84.75 90 ASP A C 1
ATOM 714 O O . ASP A 1 90 ? 15.957 -14.990 -5.689 1.00 84.75 90 ASP A O 1
ATOM 718 N N . SER A 1 91 ? 16.766 -16.798 -6.746 1.00 88.25 91 SER A N 1
ATOM 719 C CA . SER A 1 91 ? 15.960 -17.756 -5.987 1.00 88.25 91 SER A CA 1
ATOM 720 C C . SER A 1 91 ? 16.244 -17.728 -4.491 1.00 88.25 91 SER A C 1
ATOM 722 O O . SER A 1 91 ? 15.348 -18.030 -3.702 1.00 88.25 91 SER A O 1
ATOM 724 N N . ASP A 1 92 ? 17.470 -17.392 -4.092 1.00 89.31 92 ASP A N 1
ATOM 725 C CA . ASP A 1 92 ? 17.851 -17.367 -2.685 1.00 89.31 92 ASP A CA 1
ATOM 726 C C . ASP A 1 92 ? 17.161 -16.198 -1.985 1.00 89.31 92 ASP A C 1
ATOM 728 O O . ASP A 1 92 ? 16.512 -16.413 -0.958 1.00 89.31 92 ASP A O 1
ATOM 732 N N . THR A 1 93 ? 17.176 -15.010 -2.594 1.00 88.44 93 THR A N 1
ATOM 733 C CA . THR A 1 93 ? 16.446 -13.825 -2.126 1.00 88.44 93 THR A CA 1
ATOM 734 C C . THR A 1 93 ? 14.943 -14.109 -2.033 1.00 88.44 93 THR A C 1
ATOM 736 O O . THR A 1 93 ? 14.350 -13.926 -0.966 1.00 88.44 93 THR A O 1
ATOM 739 N N . LYS A 1 94 ? 14.323 -14.677 -3.086 1.00 89.69 94 LYS A N 1
ATOM 740 C CA . LYS A 1 94 ? 12.897 -15.076 -3.054 1.00 89.69 94 LYS A CA 1
ATOM 741 C C . LYS A 1 94 ? 12.607 -16.046 -1.898 1.00 89.69 94 LYS A C 1
ATOM 743 O O . LYS A 1 94 ? 11.633 -15.878 -1.164 1.00 89.69 94 LYS A O 1
ATOM 748 N N . ASN A 1 95 ? 13.439 -17.069 -1.709 1.00 91.69 95 ASN A N 1
ATOM 749 C CA . ASN A 1 95 ? 13.229 -18.086 -0.677 1.00 91.69 95 ASN A CA 1
ATOM 750 C C . ASN A 1 95 ? 13.390 -17.532 0.743 1.00 91.69 95 ASN A C 1
ATOM 752 O O . ASN A 1 95 ? 12.609 -17.890 1.632 1.00 91.69 95 ASN A O 1
ATOM 756 N N . GLN A 1 96 ? 14.381 -16.669 0.974 1.00 91.12 96 GLN A N 1
ATOM 757 C CA . GLN A 1 96 ? 14.588 -16.060 2.283 1.00 91.12 96 GLN A CA 1
ATOM 758 C C . GLN A 1 96 ? 13.481 -15.057 2.626 1.00 91.12 96 GLN A C 1
ATOM 760 O O . GLN A 1 96 ? 12.940 -15.124 3.730 1.00 91.12 96 GLN A O 1
ATOM 765 N N . LEU A 1 97 ? 13.057 -14.229 1.665 1.00 92.75 97 LEU A N 1
ATOM 766 C CA . LEU A 1 97 ? 11.894 -13.354 1.806 1.00 92.75 97 LEU A CA 1
ATOM 767 C C . LEU A 1 97 ? 10.653 -14.152 2.223 1.00 92.75 97 LEU A C 1
ATOM 769 O O . LEU A 1 97 ? 10.051 -13.865 3.257 1.00 92.75 97 LEU A O 1
ATOM 773 N N . LYS A 1 98 ? 10.312 -15.219 1.484 1.00 94.12 98 LYS A N 1
ATOM 774 C CA . LYS A 1 98 ? 9.169 -16.093 1.807 1.00 94.12 98 LYS A CA 1
ATOM 775 C C . LYS A 1 98 ? 9.294 -16.715 3.201 1.00 94.12 98 LYS A C 1
ATOM 777 O O . LYS A 1 98 ? 8.305 -16.819 3.929 1.00 94.12 98 LYS A O 1
ATOM 782 N N . LYS A 1 99 ? 10.502 -17.128 3.600 1.00 93.94 99 LYS A N 1
ATOM 783 C CA . LYS A 1 99 ? 10.774 -17.679 4.937 1.00 93.94 99 LYS A CA 1
ATOM 784 C C . LYS A 1 99 ? 10.527 -16.639 6.034 1.00 93.94 99 LYS A C 1
ATOM 786 O O . LYS A 1 99 ? 9.855 -16.967 7.015 1.00 93.94 99 LYS A O 1
ATOM 791 N N . ASN A 1 100 ? 11.036 -15.420 5.872 1.00 93.56 100 ASN A N 1
ATOM 792 C CA . ASN A 1 100 ? 10.908 -14.350 6.861 1.00 93.56 100 ASN A CA 1
ATOM 793 C C . ASN A 1 100 ? 9.476 -13.811 6.932 1.00 93.56 100 ASN A C 1
ATOM 795 O O . ASN A 1 100 ? 8.927 -13.718 8.026 1.00 93.56 100 ASN A O 1
ATOM 799 N N . ALA A 1 101 ? 8.816 -13.607 5.793 1.00 94.56 101 ALA A N 1
ATOM 800 C CA . ALA A 1 101 ? 7.402 -13.244 5.722 1.00 94.56 101 ALA A CA 1
ATOM 801 C C . ALA A 1 101 ? 6.510 -14.280 6.432 1.00 94.56 101 ALA A C 1
ATOM 803 O O . ALA A 1 101 ? 5.700 -13.944 7.295 1.00 94.56 101 ALA A O 1
ATOM 804 N N . LYS A 1 102 ? 6.728 -15.577 6.169 1.00 94.81 102 LYS A N 1
ATOM 805 C CA . LYS A 1 102 ? 6.013 -16.664 6.858 1.00 94.81 102 LYS A CA 1
ATOM 806 C C . LYS A 1 102 ? 6.278 -16.681 8.362 1.00 94.81 102 LYS A C 1
ATOM 808 O O . LYS A 1 102 ? 5.383 -17.023 9.136 1.00 94.81 102 LYS A O 1
ATOM 813 N N . LYS A 1 103 ? 7.502 -16.362 8.785 1.00 91.81 103 LYS A N 1
ATOM 814 C CA . LYS A 1 103 ? 7.861 -16.240 10.201 1.00 91.81 103 LYS A CA 1
ATOM 815 C C . LYS A 1 103 ? 7.128 -15.055 10.840 1.00 91.81 103 LYS A C 1
ATOM 817 O O . LYS A 1 103 ? 6.523 -15.247 11.891 1.00 91.81 103 LYS A O 1
ATOM 822 N N . ALA A 1 104 ? 7.090 -13.900 10.174 1.00 92.44 104 ALA A N 1
ATOM 823 C CA . ALA A 1 104 ? 6.359 -12.713 10.618 1.00 92.44 104 ALA A CA 1
ATOM 824 C C . ALA A 1 104 ? 4.860 -13.007 10.808 1.00 92.44 104 ALA A C 1
ATOM 826 O O . ALA A 1 104 ? 4.331 -12.780 11.891 1.00 92.44 104 ALA A O 1
ATOM 827 N N . VAL A 1 105 ? 4.195 -13.620 9.819 1.00 93.44 105 VAL A N 1
ATOM 828 C CA . VAL A 1 105 ? 2.760 -13.974 9.897 1.00 93.44 105 VAL A CA 1
ATOM 829 C C . VAL A 1 105 ? 2.461 -14.972 11.022 1.00 93.44 105 VAL A C 1
ATOM 831 O O . VAL A 1 105 ? 1.406 -14.908 11.648 1.00 93.44 105 VAL A O 1
ATOM 834 N N . LYS A 1 106 ? 3.375 -15.901 11.319 1.00 88.94 106 LYS A N 1
ATOM 835 C CA . LYS A 1 106 ? 3.168 -16.900 12.382 1.00 88.94 106 LYS A CA 1
ATOM 836 C C . LYS A 1 106 ? 3.422 -16.364 13.786 1.00 88.94 106 LYS A C 1
ATOM 838 O O . LYS A 1 106 ? 2.719 -16.766 14.713 1.00 88.94 106 LYS A O 1
ATOM 843 N N . ASN A 1 107 ? 4.422 -15.499 13.932 1.00 85.62 107 ASN A N 1
ATOM 844 C CA . ASN A 1 107 ? 4.944 -15.077 15.230 1.00 85.62 107 ASN A CA 1
ATOM 845 C C . ASN A 1 107 ? 4.572 -13.633 15.592 1.00 85.62 107 ASN A C 1
ATOM 847 O O . ASN A 1 107 ? 5.077 -13.137 16.594 1.00 85.62 107 ASN A O 1
ATOM 851 N N . TYR A 1 108 ? 3.726 -12.951 14.807 1.00 84.06 108 TYR A N 1
ATOM 852 C CA . TYR A 1 108 ? 3.416 -11.541 15.051 1.00 84.06 108 TYR A CA 1
ATOM 853 C C . TYR A 1 108 ? 2.948 -11.281 16.490 1.00 84.06 108 TYR A C 1
ATOM 855 O O . TYR A 1 108 ? 2.093 -11.984 17.040 1.00 84.06 108 TYR A O 1
ATOM 863 N N . ASP A 1 109 ? 3.519 -10.235 17.087 1.00 79.62 109 ASP A N 1
ATOM 864 C CA . ASP A 1 109 ? 3.164 -9.762 18.416 1.00 79.62 109 ASP A CA 1
ATOM 865 C C . ASP A 1 109 ? 2.239 -8.550 18.295 1.00 79.62 109 ASP A C 1
ATOM 867 O O . ASP A 1 109 ? 2.606 -7.480 17.807 1.00 79.62 109 ASP A O 1
ATOM 871 N N . ASN A 1 110 ? 1.030 -8.721 18.817 1.00 73.69 110 ASN A N 1
ATOM 872 C CA . ASN A 1 110 ? -0.004 -7.702 18.903 1.00 73.69 110 ASN A CA 1
ATOM 873 C C . ASN A 1 110 ? 0.430 -6.405 19.612 1.00 73.69 110 ASN A C 1
ATOM 875 O O . ASN A 1 110 ? -0.272 -5.403 19.486 1.00 73.69 110 ASN A O 1
ATOM 879 N N . THR A 1 111 ? 1.504 -6.405 20.398 1.00 72.44 111 THR A N 1
ATOM 880 C CA . THR A 1 111 ? 2.011 -5.218 21.104 1.00 72.44 111 THR A CA 1
ATOM 881 C C . THR A 1 111 ? 2.982 -4.378 20.273 1.00 72.44 111 THR A C 1
ATOM 883 O O . THR A 1 111 ? 3.136 -3.193 20.557 1.00 72.44 111 THR A O 1
ATOM 886 N N . LEU A 1 112 ? 3.587 -4.963 19.235 1.00 73.38 112 LEU A N 1
ATOM 887 C CA . LEU A 1 112 ? 4.582 -4.323 18.360 1.00 73.38 112 LEU A CA 1
ATOM 888 C C . LEU A 1 112 ? 4.009 -3.918 16.990 1.00 73.38 112 LEU A C 1
ATOM 890 O O . LEU A 1 112 ? 4.718 -3.360 16.150 1.00 73.38 112 LEU A O 1
ATOM 894 N N . MET A 1 113 ? 2.730 -4.222 16.765 1.00 86.00 113 MET A N 1
ATOM 895 C CA . MET A 1 113 ? 2.015 -3.944 15.527 1.00 86.00 113 MET A CA 1
ATOM 896 C C . MET A 1 113 ? 1.496 -2.509 15.470 1.00 86.00 113 MET A C 1
ATOM 898 O O . MET A 1 113 ? 0.756 -2.064 16.352 1.00 86.00 113 MET A O 1
ATOM 902 N N . ASP A 1 114 ? 1.799 -1.844 14.366 1.00 91.69 114 ASP A N 1
ATOM 903 C CA . ASP A 1 114 ? 1.018 -0.732 13.839 1.00 91.69 114 ASP A CA 1
ATOM 904 C C . ASP A 1 114 ? 0.158 -1.220 12.659 1.00 91.69 114 ASP A C 1
ATOM 906 O O . ASP A 1 114 ? 0.264 -2.372 12.218 1.00 91.69 114 ASP A O 1
ATOM 910 N N . SER A 1 115 ? -0.747 -0.362 12.200 1.00 93.25 115 SER A N 1
ATOM 911 C CA . SER A 1 115 ? -1.708 -0.708 11.151 1.00 93.25 115 SER A CA 1
ATOM 912 C C . SER A 1 115 ? -1.049 -1.028 9.797 1.00 93.25 115 SER A C 1
ATOM 914 O O . SER A 1 115 ? -1.456 -1.983 9.136 1.00 93.25 115 SER A O 1
ATOM 916 N N . GLU A 1 116 ? 0.030 -0.334 9.416 1.00 93.19 116 GLU A N 1
ATOM 917 C CA . GLU A 1 116 ? 0.741 -0.590 8.154 1.00 93.19 116 GLU A CA 1
ATOM 918 C C . GLU A 1 116 ? 1.463 -1.941 8.158 1.00 93.19 116 GLU A C 1
ATOM 920 O O . GLU A 1 116 ? 1.393 -2.698 7.188 1.00 93.19 116 GLU A O 1
ATOM 925 N N . LYS A 1 117 ? 2.118 -2.305 9.269 1.00 93.00 117 LYS A N 1
ATOM 926 C CA . LYS A 1 117 ? 2.694 -3.648 9.417 1.00 93.00 117 LYS A CA 1
ATOM 927 C C . LYS A 1 117 ? 1.613 -4.713 9.309 1.00 93.00 117 LYS A C 1
ATOM 929 O O . LYS A 1 117 ? 1.878 -5.789 8.779 1.00 93.00 117 LYS A O 1
ATOM 934 N N . LEU A 1 118 ? 0.407 -4.444 9.815 1.00 94.25 118 LEU A N 1
ATOM 935 C CA . LEU A 1 118 ? -0.690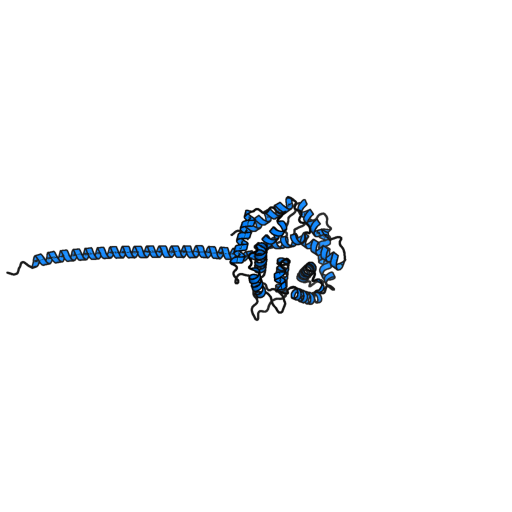 -5.411 9.784 1.00 94.25 118 LEU A CA 1
ATOM 936 C C . LEU A 1 118 ? -1.244 -5.577 8.371 1.00 94.25 118 LEU A C 1
ATOM 938 O O . LEU A 1 118 ? -1.529 -6.705 7.972 1.00 94.25 118 LEU A O 1
ATOM 942 N N . ALA A 1 119 ? -1.303 -4.493 7.596 1.00 94.56 119 ALA A N 1
ATOM 943 C CA . ALA A 1 119 ? -1.553 -4.553 6.160 1.00 94.56 119 ALA A CA 1
ATOM 944 C C . ALA A 1 119 ? -0.472 -5.383 5.441 1.00 94.56 119 ALA A C 1
ATOM 946 O O . ALA A 1 119 ? -0.796 -6.290 4.680 1.00 94.56 119 ALA A O 1
ATOM 947 N N . GLY A 1 120 ? 0.808 -5.182 5.774 1.00 94.75 120 GLY A N 1
ATOM 948 C CA . GLY A 1 120 ? 1.906 -6.009 5.261 1.00 94.75 120 GLY A CA 1
ATOM 949 C C . GLY A 1 120 ? 1.757 -7.504 5.573 1.00 94.75 120 GLY A C 1
ATOM 950 O O . GLY A 1 120 ? 1.981 -8.348 4.707 1.00 94.75 120 GLY A O 1
ATOM 951 N N . LEU A 1 121 ? 1.313 -7.854 6.786 1.00 95.19 121 LEU A N 1
ATOM 952 C CA . LEU A 1 121 ? 1.018 -9.246 7.149 1.00 95.19 121 LEU A CA 1
ATOM 953 C C . LEU A 1 121 ? -0.179 -9.817 6.381 1.00 95.19 121 LEU A C 1
ATOM 955 O O . LEU A 1 121 ? -0.148 -10.996 6.036 1.00 95.19 121 LEU A O 1
ATOM 959 N N . LEU A 1 122 ? -1.218 -9.016 6.125 1.00 95.25 122 LEU A N 1
ATOM 960 C CA . LEU A 1 122 ? -2.368 -9.420 5.309 1.00 95.25 122 LEU A CA 1
ATOM 961 C C . LEU A 1 122 ? -1.936 -9.748 3.873 1.00 95.25 122 LEU A C 1
ATOM 963 O O . LEU A 1 122 ? -2.317 -10.800 3.363 1.00 95.25 122 LEU A O 1
ATOM 967 N N . LEU A 1 123 ? -1.086 -8.912 3.268 1.00 94.12 123 LEU A N 1
ATOM 968 C CA . LEU A 1 123 ? -0.489 -9.183 1.955 1.00 94.12 123 LEU A CA 1
ATOM 969 C C . LEU A 1 123 ? 0.359 -10.455 1.978 1.00 94.12 123 LEU A C 1
ATOM 971 O O . LEU A 1 123 ? 0.160 -11.354 1.164 1.00 94.12 123 LEU A O 1
ATOM 975 N N . ALA A 1 124 ? 1.264 -10.584 2.949 1.00 95.00 124 ALA A N 1
ATOM 976 C CA . ALA A 1 124 ? 2.106 -11.770 3.068 1.00 95.00 124 ALA A CA 1
ATOM 977 C C . ALA A 1 124 ? 1.283 -13.058 3.262 1.00 95.00 124 ALA A C 1
ATOM 979 O O . ALA A 1 124 ? 1.618 -14.090 2.683 1.00 95.00 124 ALA A O 1
ATOM 980 N N . ASP A 1 125 ? 0.207 -13.022 4.053 1.00 95.06 125 ASP A N 1
ATOM 981 C CA . ASP A 1 125 ? -0.708 -14.156 4.233 1.00 95.06 125 ASP A CA 1
ATOM 982 C C . ASP A 1 125 ? -1.432 -14.523 2.931 1.00 95.06 125 ASP A C 1
ATOM 984 O O . ASP A 1 125 ? -1.551 -15.715 2.639 1.00 95.06 125 ASP A O 1
ATOM 988 N N . LYS A 1 126 ? -1.847 -13.519 2.141 1.00 92.81 126 LYS A N 1
ATOM 989 C CA . LYS A 1 126 ? -2.497 -13.688 0.834 1.00 92.81 126 LYS A CA 1
ATOM 990 C C . LYS A 1 126 ? -1.560 -14.346 -0.180 1.00 92.81 126 LYS A C 1
ATOM 992 O O . LYS A 1 126 ? -1.891 -15.410 -0.692 1.00 92.81 126 LYS A O 1
ATOM 997 N N . TYR A 1 127 ? -0.380 -13.769 -0.414 1.00 91.75 127 TYR A N 1
ATOM 998 C CA . TYR A 1 127 ? 0.579 -14.258 -1.417 1.00 91.75 127 TYR A CA 1
ATOM 999 C C . TYR A 1 127 ? 1.248 -15.591 -1.037 1.00 91.75 127 TYR A C 1
ATOM 1001 O O . TYR A 1 127 ? 1.763 -16.303 -1.898 1.00 91.75 127 TYR A O 1
ATOM 1009 N N . LEU A 1 128 ? 1.265 -15.951 0.252 1.00 93.94 128 LEU A N 1
ATOM 1010 C CA . LEU A 1 128 ? 1.804 -17.231 0.730 1.00 93.94 128 LEU A CA 1
ATOM 1011 C C . LEU A 1 128 ? 0.726 -18.263 1.090 1.00 93.94 128 LEU A C 1
ATOM 1013 O O . LEU A 1 128 ? 1.081 -19.352 1.551 1.00 93.94 128 LEU A O 1
ATOM 1017 N N . GLU A 1 129 ? -0.554 -17.917 0.927 1.00 93.62 129 GLU A N 1
ATOM 1018 C CA . GLU A 1 129 ? -1.723 -18.757 1.221 1.00 93.62 129 GLU A CA 1
ATOM 1019 C C . GLU A 1 129 ? -1.668 -19.419 2.614 1.00 93.62 129 GLU A C 1
ATOM 1021 O O . GLU A 1 129 ? -1.904 -20.617 2.787 1.00 93.62 129 GLU A O 1
ATOM 1026 N N . LEU A 1 130 ? -1.306 -18.650 3.648 1.00 93.75 130 LEU A N 1
ATOM 1027 C CA . LEU A 1 130 ? -1.051 -19.205 4.987 1.00 93.75 130 LEU A CA 1
ATOM 1028 C C . LEU A 1 130 ? -2.324 -19.411 5.827 1.00 93.75 130 LEU A C 1
ATOM 1030 O O . LEU A 1 130 ? -2.247 -20.057 6.878 1.00 93.75 130 LEU A O 1
ATOM 1034 N N . GLY A 1 131 ? -3.472 -18.899 5.373 1.00 91.56 131 GLY A N 1
ATOM 1035 C CA . GLY A 1 131 ? -4.790 -19.136 5.970 1.00 91.56 131 GLY A CA 1
ATOM 1036 C C . GLY A 1 131 ? -5.056 -18.393 7.284 1.00 91.56 131 GLY A C 1
ATOM 1037 O O . GLY A 1 131 ? -5.844 -18.875 8.096 1.00 91.56 131 GLY A O 1
ATOM 1038 N N . ASN A 1 132 ? -4.403 -17.251 7.533 1.00 92.19 132 ASN A N 1
ATOM 1039 C CA . ASN A 1 132 ? -4.583 -16.440 8.752 1.00 92.19 132 ASN A CA 1
ATOM 1040 C C . ASN A 1 132 ? -5.426 -15.182 8.522 1.00 92.19 132 ASN A C 1
ATOM 1042 O O . ASN A 1 132 ? -5.617 -14.397 9.450 1.00 92.19 132 ASN A O 1
ATOM 1046 N N . SER A 1 133 ? -5.950 -15.007 7.314 1.00 90.69 133 SER A N 1
ATOM 1047 C CA . SER A 1 133 ? -6.685 -13.834 6.850 1.00 90.69 133 SER A CA 1
ATOM 1048 C C . SER A 1 133 ? -7.777 -13.375 7.819 1.00 90.69 133 SER A C 1
ATOM 1050 O O . SER A 1 133 ? -7.738 -12.243 8.288 1.00 90.69 133 SER A O 1
ATOM 1052 N N . GLU A 1 134 ? -8.683 -14.271 8.231 1.00 92.19 134 GLU A N 1
ATOM 1053 C CA . GLU A 1 134 ? -9.769 -13.951 9.175 1.00 92.19 134 GLU A CA 1
ATOM 1054 C C . GLU A 1 134 ? -9.231 -13.401 10.509 1.00 92.19 134 GLU A C 1
ATOM 1056 O O . GLU A 1 134 ? -9.726 -12.409 11.054 1.00 92.19 134 GLU A O 1
ATOM 1061 N N . LYS A 1 135 ? -8.168 -14.024 11.033 1.00 93.12 135 LYS A N 1
ATOM 1062 C CA . LYS A 1 135 ? -7.528 -13.610 12.285 1.00 93.12 135 LYS A CA 1
ATOM 1063 C C . LYS A 1 135 ? -6.874 -12.234 12.141 1.00 93.12 135 LYS A C 1
ATOM 1065 O O . LYS A 1 135 ? -7.001 -11.416 13.050 1.00 93.12 135 LYS A O 1
ATOM 1070 N N . LEU A 1 136 ? -6.184 -11.983 11.030 1.00 93.69 136 LEU A N 1
ATOM 1071 C CA . LEU A 1 136 ? -5.498 -10.717 10.762 1.00 93.69 136 LEU A CA 1
ATOM 1072 C C . LEU A 1 136 ? -6.494 -9.574 10.509 1.00 93.69 136 LEU A C 1
ATOM 1074 O O . LEU A 1 136 ? -6.331 -8.504 11.090 1.00 93.69 136 LEU A O 1
ATOM 1078 N N . ILE A 1 137 ? -7.578 -9.814 9.763 1.00 93.81 137 ILE A N 1
ATOM 1079 C CA . ILE A 1 137 ? -8.672 -8.845 9.563 1.00 93.81 137 ILE A CA 1
ATOM 1080 C C . ILE A 1 137 ? -9.304 -8.473 10.909 1.00 93.81 137 ILE A C 1
ATOM 1082 O O . ILE A 1 137 ? -9.512 -7.297 11.206 1.00 93.81 137 ILE A O 1
ATOM 1086 N N . LYS A 1 138 ? -9.545 -9.456 11.787 1.00 92.81 138 LYS A N 1
ATOM 1087 C CA . LYS A 1 138 ? -10.050 -9.194 13.143 1.00 92.81 138 LYS A CA 1
ATOM 1088 C C . LYS A 1 138 ? -9.098 -8.332 13.979 1.00 92.81 138 LYS A C 1
ATOM 1090 O O . LYS A 1 138 ? -9.560 -7.552 14.811 1.00 92.81 138 LYS A O 1
ATOM 1095 N N . GLU A 1 139 ? -7.786 -8.480 13.807 1.00 92.75 139 GLU A N 1
ATOM 1096 C CA . GLU A 1 139 ? -6.817 -7.585 14.446 1.00 92.75 139 GLU A CA 1
ATOM 1097 C C . GLU A 1 139 ? -6.845 -6.186 13.817 1.00 92.75 139 GLU A C 1
ATOM 1099 O O . GLU A 1 139 ? -6.783 -5.211 14.565 1.00 92.75 139 GLU A O 1
ATOM 1104 N N . MET A 1 140 ? -7.031 -6.071 12.496 1.00 93.12 140 MET A N 1
ATOM 1105 C CA . MET A 1 140 ? -7.096 -4.783 11.790 1.00 93.12 140 MET A CA 1
ATOM 1106 C C . MET A 1 140 ? -8.278 -3.945 12.273 1.00 93.12 140 MET A C 1
ATOM 1108 O O . MET A 1 140 ? -8.131 -2.753 12.527 1.00 93.12 140 MET A O 1
ATOM 1112 N N . LYS A 1 141 ? -9.417 -4.585 12.562 1.00 93.06 141 LYS A N 1
ATOM 1113 C CA . LYS A 1 141 ? -10.587 -3.924 13.166 1.00 93.06 141 LYS A CA 1
ATOM 1114 C C . LYS A 1 141 ? -10.302 -3.221 14.500 1.00 93.06 141 LYS A C 1
ATOM 1116 O O . LYS A 1 141 ? -11.076 -2.367 14.903 1.00 93.06 141 LYS A O 1
ATOM 1121 N N . LYS A 1 142 ? -9.205 -3.533 15.202 1.00 92.56 142 LYS A N 1
ATOM 1122 C CA . LYS A 1 142 ? -8.819 -2.831 16.446 1.00 92.56 142 LYS A CA 1
ATOM 1123 C C . LYS A 1 142 ? -8.161 -1.469 16.200 1.00 92.56 142 LYS A C 1
ATOM 1125 O O . LYS A 1 142 ? -7.974 -0.706 17.146 1.00 92.56 142 LYS A O 1
ATOM 1130 N N . TYR A 1 143 ? -7.764 -1.204 14.963 1.00 93.69 143 TYR A N 1
ATOM 1131 C CA . TYR A 1 143 ? -7.217 0.070 14.499 1.00 93.69 143 TYR A CA 1
ATOM 1132 C C . TYR A 1 143 ? -8.291 0.914 13.805 1.00 93.69 143 TYR A C 1
ATOM 1134 O O . TYR A 1 143 ? -8.094 2.104 13.598 1.00 93.69 143 TYR A O 1
ATOM 1142 N N . TYR A 1 144 ? -9.423 0.305 13.456 1.00 94.31 144 TYR A N 1
ATOM 1143 C CA . TYR A 1 144 ? -10.534 0.945 12.772 1.00 94.31 144 TYR A CA 1
ATOM 1144 C C . TYR A 1 144 ? -11.483 1.634 13.755 1.00 94.31 144 TYR A C 1
ATOM 1146 O O . TYR A 1 144 ? -11.972 1.006 14.698 1.00 94.31 144 TYR A O 1
ATOM 1154 N N . ASP A 1 145 ? -11.757 2.918 13.534 1.00 93.62 145 ASP A N 1
ATOM 1155 C CA . ASP A 1 145 ? -12.766 3.659 14.287 1.00 93.62 145 ASP A CA 1
ATOM 1156 C C . ASP A 1 145 ? -14.124 3.542 13.598 1.00 93.62 145 ASP A C 1
ATOM 1158 O O . ASP A 1 145 ? -14.338 4.066 12.507 1.00 93.62 145 ASP A O 1
ATOM 1162 N N . GLU A 1 146 ? -15.084 2.923 14.276 1.00 91.69 146 GLU A N 1
ATOM 1163 C CA . GLU A 1 146 ? -16.440 2.758 13.752 1.00 91.69 146 GLU A CA 1
ATOM 1164 C C . GLU A 1 146 ? -17.191 4.083 13.551 1.00 91.69 146 GLU A C 1
ATOM 1166 O O . GLU A 1 146 ? -18.155 4.110 12.787 1.00 91.69 146 GLU A O 1
ATOM 1171 N N . ASN A 1 147 ? -16.789 5.172 14.221 1.00 91.00 147 ASN A N 1
ATOM 1172 C CA . ASN A 1 147 ? -17.474 6.462 14.103 1.00 91.00 147 ASN A CA 1
ATOM 1173 C C . ASN A 1 147 ? -17.020 7.246 12.874 1.00 91.00 147 ASN A C 1
ATOM 1175 O O . ASN A 1 147 ? -17.850 7.761 12.132 1.00 91.00 147 ASN A O 1
ATOM 1179 N N . THR A 1 148 ? -15.707 7.366 12.683 1.00 93.25 148 THR A N 1
ATOM 1180 C CA . THR A 1 148 ? -15.126 8.072 11.534 1.00 93.25 148 THR A CA 1
ATOM 1181 C C . THR A 1 148 ? -14.953 7.183 10.318 1.00 93.25 148 THR A C 1
ATOM 1183 O O . THR A 1 148 ? -14.773 7.711 9.226 1.00 93.25 148 THR A O 1
ATOM 1186 N N . LYS A 1 149 ? -15.033 5.858 10.489 1.00 95.69 149 LYS A N 1
ATOM 1187 C CA . LYS A 1 149 ? -14.820 4.873 9.428 1.00 95.69 149 LYS A CA 1
ATOM 1188 C C . LYS A 1 149 ? -13.403 4.963 8.833 1.00 95.69 149 LYS A C 1
ATOM 1190 O O . LYS A 1 149 ? -13.191 4.673 7.661 1.00 95.69 149 LYS A O 1
ATOM 1195 N N . LEU A 1 150 ? -12.427 5.352 9.658 1.00 95.06 150 LEU A N 1
ATOM 1196 C CA . LEU A 1 150 ? -11.012 5.504 9.307 1.00 95.06 150 LEU A CA 1
ATOM 1197 C C . LEU A 1 150 ? -10.132 4.569 10.146 1.00 95.06 150 LEU A C 1
ATOM 1199 O O . LEU A 1 150 ? -10.513 4.131 11.233 1.00 95.06 150 LEU A O 1
ATOM 1203 N N . ILE A 1 151 ? -8.933 4.281 9.650 1.00 95.06 151 ILE A N 1
ATOM 1204 C CA . ILE A 1 151 ? -7.928 3.449 10.311 1.00 95.06 151 ILE A CA 1
ATOM 1205 C C . ILE A 1 151 ? -6.883 4.343 10.986 1.00 95.06 151 ILE A C 1
ATOM 1207 O O . ILE A 1 151 ? -6.275 5.208 10.361 1.00 95.06 151 ILE A O 1
ATOM 1211 N N . ASN A 1 152 ? -6.662 4.119 12.277 1.00 94.06 152 ASN A N 1
ATOM 1212 C CA . ASN A 1 152 ? -5.609 4.754 13.055 1.00 94.06 152 ASN A CA 1
ATOM 1213 C C . ASN A 1 152 ? -4.309 3.943 12.999 1.00 94.06 152 ASN A C 1
ATOM 1215 O O . ASN A 1 152 ? -4.333 2.718 12.894 1.00 94.06 152 ASN A O 1
ATOM 1219 N N . ASN A 1 153 ? -3.161 4.600 13.168 1.00 90.31 153 ASN A N 1
ATOM 1220 C CA . ASN A 1 153 ? -1.882 3.895 13.170 1.00 90.31 153 ASN A CA 1
ATOM 1221 C C . ASN A 1 153 ? -1.721 2.949 14.372 1.00 90.31 153 ASN A C 1
ATOM 1223 O O . ASN A 1 153 ? -1.115 1.879 14.282 1.00 90.31 153 ASN A O 1
ATOM 1227 N N . THR A 1 154 ? -2.272 3.349 15.517 1.00 89.81 154 THR A N 1
ATOM 1228 C CA . THR A 1 154 ? -2.227 2.600 16.774 1.00 89.81 154 THR A CA 1
ATOM 1229 C C . THR A 1 154 ? -3.599 2.039 17.134 1.00 89.81 154 THR A C 1
ATOM 1231 O O . THR A 1 154 ? -4.640 2.501 16.667 1.00 89.81 154 THR A O 1
ATOM 1234 N N . LYS A 1 155 ? -3.610 1.011 17.988 1.00 88.00 155 LYS A N 1
ATOM 1235 C CA . LYS A 1 155 ? -4.857 0.408 18.473 1.00 88.00 155 LYS A CA 1
ATOM 1236 C C . LYS A 1 155 ? -5.685 1.446 19.211 1.00 88.00 155 LYS A C 1
ATOM 1238 O O . LYS A 1 155 ? -5.188 2.036 20.167 1.00 88.00 155 LYS A O 1
ATOM 1243 N N . ILE A 1 156 ? -6.943 1.579 18.816 1.00 84.19 156 ILE A N 1
ATOM 1244 C CA . ILE A 1 156 ? -7.860 2.541 19.413 1.00 84.19 156 ILE A CA 1
ATOM 1245 C C . ILE A 1 156 ? -8.240 2.065 20.810 1.00 84.19 156 ILE A C 1
ATOM 1247 O O . ILE A 1 156 ? -8.665 0.919 21.004 1.00 84.19 156 ILE A O 1
ATOM 1251 N N . ARG A 1 157 ? -8.095 2.951 21.796 1.00 82.19 157 ARG A N 1
ATOM 1252 C CA . ARG A 1 157 ? -8.607 2.733 23.150 1.00 82.19 157 ARG A CA 1
ATOM 1253 C C . ARG A 1 157 ? -9.799 3.642 23.412 1.00 82.19 157 ARG A C 1
ATOM 1255 O O . ARG A 1 157 ? -9.903 4.747 22.887 1.00 82.19 157 ARG A O 1
ATOM 1262 N N . GLU A 1 158 ? -10.712 3.162 24.246 1.00 74.06 158 GLU A N 1
ATOM 1263 C CA . GLU A 1 158 ? -11.909 3.911 24.617 1.00 74.06 158 GLU A CA 1
ATOM 1264 C C . GLU A 1 158 ? -11.534 5.266 25.249 1.00 74.06 158 GLU A C 1
ATOM 1266 O O . GLU A 1 158 ? -10.759 5.322 26.206 1.00 74.06 158 GLU A O 1
ATOM 1271 N N . GLY A 1 159 ? -12.085 6.357 24.705 1.00 67.50 159 GLY A N 1
ATOM 1272 C CA . GLY A 1 159 ? -11.868 7.722 25.196 1.00 67.50 159 GLY A CA 1
ATOM 1273 C C . GLY A 1 159 ? -10.625 8.442 24.656 1.00 67.50 159 GLY A C 1
ATOM 1274 O O . GLY A 1 159 ? -10.355 9.560 25.096 1.00 67.50 159 GLY A O 1
ATOM 1275 N N . GLU A 1 160 ? -9.875 7.849 23.722 1.00 77.00 160 GLU A N 1
ATOM 1276 C CA . GLU A 1 160 ? -8.767 8.538 23.048 1.00 77.00 160 GLU A CA 1
ATOM 1277 C C . GLU A 1 160 ? -9.283 9.572 22.035 1.00 77.00 160 GLU A C 1
ATOM 1279 O O . GLU A 1 160 ? -10.174 9.298 21.232 1.00 77.00 160 GLU A O 1
ATOM 1284 N N . SER A 1 161 ? -8.714 10.781 22.079 1.00 74.88 161 SER A N 1
ATOM 1285 C CA . SER A 1 161 ? -8.894 11.774 21.019 1.00 74.88 161 SER A CA 1
ATOM 1286 C C . SER A 1 161 ? -7.946 11.422 19.884 1.00 74.88 161 SER A C 1
ATOM 1288 O O . SER A 1 161 ? -6.734 11.412 20.090 1.00 74.88 161 SER A O 1
ATOM 1290 N N . LEU A 1 162 ? -8.495 11.160 18.705 1.00 84.38 162 LEU A N 1
ATOM 1291 C CA . LEU A 1 162 ? -7.727 10.798 17.519 1.00 84.38 162 LEU A CA 1
ATOM 1292 C C . LEU A 1 162 ? -7.662 11.986 16.557 1.00 84.38 162 LEU A C 1
ATOM 1294 O O . LEU A 1 162 ? -8.652 12.704 16.387 1.00 84.38 162 LEU A O 1
ATOM 1298 N N . ASP A 1 163 ? -6.500 12.195 15.944 1.00 87.69 163 ASP A N 1
ATOM 1299 C CA . ASP A 1 163 ? -6.348 13.172 14.871 1.00 87.69 163 ASP A CA 1
ATOM 1300 C C . ASP A 1 163 ? -6.879 12.573 13.563 1.00 87.69 163 ASP A C 1
ATOM 1302 O O . ASP A 1 163 ? -6.325 11.615 13.022 1.00 87.69 163 ASP A O 1
ATOM 1306 N N . LYS A 1 164 ? -7.979 13.139 13.057 1.00 87.69 164 LYS A N 1
ATOM 1307 C CA . LYS A 1 164 ? -8.601 12.687 11.810 1.00 87.69 164 LYS A CA 1
ATOM 1308 C C . LYS A 1 164 ? -7.666 12.824 10.611 1.00 87.69 164 LYS A C 1
ATOM 1310 O O . LYS A 1 164 ? -7.723 11.970 9.734 1.00 87.69 164 LYS A O 1
ATOM 1315 N N . ASP A 1 165 ? -6.844 13.872 10.553 1.00 88.88 165 ASP A N 1
ATOM 1316 C CA . ASP A 1 165 ? -5.954 14.084 9.413 1.00 88.88 165 ASP A CA 1
ATOM 1317 C C . ASP A 1 165 ? -4.878 12.979 9.395 1.00 88.88 165 ASP A C 1
ATOM 1319 O O . ASP A 1 165 ? -4.659 12.367 8.352 1.00 88.88 165 ASP A O 1
ATOM 1323 N N . GLU A 1 166 ? -4.306 12.613 10.553 1.00 88.75 166 GLU A N 1
ATOM 1324 C CA . GLU A 1 166 ? -3.386 11.465 10.670 1.00 88.75 166 GLU A CA 1
ATOM 1325 C C . GLU A 1 166 ? -4.063 10.134 10.313 1.00 88.75 166 GLU A C 1
ATOM 1327 O O . GLU A 1 166 ? -3.487 9.302 9.607 1.00 88.75 166 GLU A O 1
ATOM 1332 N N . MET A 1 167 ? -5.297 9.911 10.772 1.00 93.38 167 MET A N 1
ATOM 1333 C CA . MET A 1 167 ? -6.050 8.702 10.428 1.00 93.38 167 MET A CA 1
ATOM 1334 C C . MET A 1 167 ? -6.304 8.594 8.923 1.00 93.38 167 MET A C 1
ATOM 1336 O O . MET A 1 167 ? -6.218 7.501 8.369 1.00 93.38 167 MET A O 1
ATOM 1340 N N . VAL A 1 168 ? -6.575 9.704 8.234 1.00 93.75 168 VAL A N 1
ATOM 1341 C CA . VAL A 1 168 ? -6.738 9.706 6.775 1.00 93.75 168 VAL A CA 1
ATOM 1342 C C . VAL A 1 168 ? -5.454 9.281 6.074 1.00 93.75 168 VAL A C 1
ATOM 1344 O O . VAL A 1 168 ? -5.529 8.428 5.192 1.00 93.75 168 VAL A O 1
ATOM 1347 N N . VAL A 1 169 ? -4.287 9.792 6.488 1.00 89.56 169 VAL A N 1
ATOM 1348 C CA . VAL A 1 169 ? -2.993 9.379 5.906 1.00 89.56 169 VAL A CA 1
ATOM 1349 C C . VAL A 1 169 ? -2.814 7.869 5.997 1.00 89.56 169 VAL A C 1
ATOM 1351 O O . VAL A 1 169 ? -2.529 7.205 5.001 1.00 89.56 169 VAL A O 1
ATOM 1354 N N . ASN A 1 170 ? -3.034 7.321 7.192 1.00 92.00 170 ASN A N 1
ATOM 1355 C CA . ASN A 1 170 ? -2.886 5.890 7.434 1.00 92.00 170 ASN A CA 1
ATOM 1356 C C . ASN A 1 170 ? -3.917 5.077 6.646 1.00 92.00 170 ASN A C 1
ATOM 1358 O O . ASN A 1 170 ? -3.577 4.058 6.050 1.00 92.00 170 ASN A O 1
ATOM 1362 N N . THR A 1 171 ? -5.167 5.543 6.603 1.00 95.25 171 THR A N 1
ATOM 1363 C CA . THR A 1 171 ? -6.245 4.875 5.867 1.00 95.25 171 THR A CA 1
ATOM 1364 C C . THR A 1 171 ? -5.924 4.808 4.383 1.00 95.25 171 THR A C 1
ATOM 1366 O O . THR A 1 171 ? -6.029 3.734 3.810 1.00 95.25 171 THR A O 1
ATOM 1369 N N . VAL A 1 172 ? -5.488 5.913 3.773 1.00 92.44 172 VAL A N 1
ATOM 1370 C CA . VAL A 1 172 ? -5.106 5.960 2.355 1.00 92.44 172 VAL A CA 1
ATOM 1371 C C . VAL A 1 172 ? -3.909 5.046 2.075 1.00 92.44 172 VAL A C 1
ATOM 1373 O O . VAL A 1 172 ? -3.962 4.269 1.127 1.00 92.44 172 VAL A O 1
ATOM 1376 N N . SER A 1 173 ? -2.869 5.072 2.917 1.00 89.94 173 SER A N 1
ATOM 1377 C CA . SER A 1 173 ? -1.703 4.177 2.789 1.00 89.94 173 SER A CA 1
ATOM 1378 C C . SER A 1 173 ? -2.123 2.699 2.781 1.00 89.94 173 SER A C 1
ATOM 1380 O O . SER A 1 173 ? -1.775 1.944 1.873 1.00 89.94 173 SER A O 1
ATOM 1382 N N . ILE A 1 174 ? -2.958 2.293 3.744 1.00 93.44 174 ILE A N 1
ATOM 1383 C CA . ILE A 1 174 ? -3.474 0.919 3.848 1.00 93.44 174 ILE A CA 1
ATOM 1384 C C . ILE A 1 174 ? -4.412 0.579 2.691 1.00 93.44 174 ILE A C 1
ATOM 1386 O O . ILE A 1 174 ? -4.389 -0.551 2.206 1.00 93.44 174 ILE A O 1
ATOM 1390 N N . ALA A 1 175 ? -5.227 1.539 2.257 1.00 92.75 175 ALA A N 1
ATOM 1391 C CA . ALA A 1 175 ? -6.142 1.398 1.136 1.00 92.75 175 ALA A CA 1
ATOM 1392 C C . ALA A 1 175 ? -5.390 1.051 -0.149 1.00 92.75 175 ALA A C 1
ATOM 1394 O O . ALA A 1 175 ? -5.710 0.045 -0.776 1.00 92.75 175 ALA A O 1
ATOM 1395 N N . TYR A 1 176 ? -4.331 1.803 -0.468 1.00 89.69 176 TYR A N 1
ATOM 1396 C CA . TYR A 1 176 ? -3.459 1.470 -1.589 1.00 89.69 176 TYR A CA 1
ATOM 1397 C C . TYR A 1 176 ? -2.803 0.106 -1.381 1.00 89.69 176 TYR A C 1
ATOM 1399 O O . TYR A 1 176 ? -2.953 -0.756 -2.239 1.00 89.69 176 TYR A O 1
ATOM 1407 N N . MET A 1 177 ? -2.167 -0.158 -0.234 1.00 90.88 177 MET A N 1
ATOM 1408 C CA . MET A 1 177 ? -1.516 -1.454 0.016 1.00 90.88 177 MET A CA 1
ATOM 1409 C C . MET A 1 177 ? -2.455 -2.652 -0.176 1.00 90.88 177 MET A C 1
ATOM 1411 O O . MET A 1 177 ? -2.045 -3.672 -0.704 1.00 90.88 177 MET A O 1
ATOM 1415 N N . LEU A 1 178 ? -3.711 -2.555 0.258 1.00 91.25 178 LEU A N 1
ATOM 1416 C CA . LEU A 1 178 ? -4.661 -3.669 0.240 1.00 91.25 178 LEU A CA 1
ATOM 1417 C C . LEU A 1 178 ? -5.680 -3.578 -0.905 1.00 91.25 178 LEU A C 1
ATOM 1419 O O . LEU A 1 178 ? -6.670 -4.305 -0.873 1.00 91.25 178 LEU A O 1
ATOM 1423 N N . ARG A 1 179 ? -5.448 -2.741 -1.927 1.00 88.12 179 ARG A N 1
ATOM 1424 C CA . ARG A 1 179 ? -6.401 -2.489 -3.032 1.00 88.12 179 ARG A CA 1
ATOM 1425 C C . ARG A 1 179 ? -6.791 -3.721 -3.855 1.00 88.12 179 ARG A C 1
ATOM 1427 O O . ARG A 1 179 ? -7.837 -3.735 -4.480 1.00 88.12 179 ARG A O 1
ATOM 1434 N N . ARG A 1 180 ? -5.984 -4.788 -3.833 1.00 81.25 180 ARG A N 1
ATOM 1435 C CA . ARG A 1 180 ? -6.315 -6.090 -4.458 1.00 81.25 180 ARG A CA 1
ATOM 1436 C C . ARG A 1 180 ? -6.895 -7.114 -3.489 1.00 81.25 180 ARG A C 1
ATOM 1438 O O . ARG A 1 180 ? -7.080 -8.280 -3.848 1.00 81.25 180 ARG A O 1
ATOM 1445 N N . TYR A 1 181 ? -7.111 -6.715 -2.241 1.00 85.19 181 TYR A N 1
ATOM 1446 C CA . TYR A 1 181 ? -7.553 -7.598 -1.181 1.00 85.19 181 TYR A CA 1
ATOM 1447 C C . TYR A 1 181 ? -8.951 -7.236 -0.671 1.00 85.19 181 TYR A C 1
ATOM 1449 O O . TYR A 1 181 ? -9.145 -6.893 0.497 1.00 85.19 181 TYR A O 1
ATOM 1457 N N . ASP A 1 182 ? -9.935 -7.407 -1.556 1.00 79.81 182 ASP A N 1
ATOM 1458 C CA . ASP A 1 182 ? -11.349 -7.070 -1.349 1.00 79.81 182 ASP A CA 1
ATOM 1459 C C . ASP A 1 182 ? -11.937 -7.581 -0.025 1.00 79.81 182 ASP A C 1
ATOM 1461 O O . ASP A 1 182 ? -12.753 -6.896 0.593 1.00 79.81 182 ASP A O 1
ATOM 1465 N N . ASP A 1 183 ? -11.511 -8.759 0.448 1.00 84.19 183 ASP A N 1
ATOM 1466 C CA . ASP A 1 183 ? -12.018 -9.364 1.688 1.00 84.19 183 ASP A CA 1
ATOM 1467 C C . ASP A 1 183 ? -11.812 -8.453 2.912 1.00 84.19 183 ASP A C 1
ATOM 1469 O O . ASP A 1 183 ? -12.610 -8.479 3.850 1.00 84.19 183 ASP A O 1
ATOM 1473 N N . VAL A 1 184 ? -10.761 -7.624 2.913 1.00 84.19 184 VAL A N 1
ATOM 1474 C CA . VAL A 1 184 ? -10.495 -6.683 4.008 1.00 84.19 184 VAL A CA 1
ATOM 1475 C C . VAL A 1 184 ? -11.532 -5.562 4.010 1.00 84.19 184 VAL A C 1
ATOM 1477 O O . VAL A 1 184 ? -12.135 -5.284 5.049 1.00 84.19 184 VAL A O 1
ATOM 1480 N N . PHE A 1 185 ? -11.774 -4.938 2.855 1.00 84.69 185 PHE A N 1
ATOM 1481 C CA . PHE A 1 185 ? -12.696 -3.802 2.738 1.00 84.69 185 PHE A CA 1
ATOM 1482 C C . PHE A 1 185 ? -14.169 -4.214 2.661 1.00 84.69 185 PHE A C 1
ATOM 1484 O O . PHE A 1 185 ? -15.051 -3.395 2.910 1.00 84.69 185 PHE A O 1
ATOM 1491 N N . ALA A 1 186 ? -14.459 -5.498 2.442 1.00 85.25 186 ALA A N 1
ATOM 1492 C CA . ALA A 1 186 ? -15.783 -6.064 2.690 1.00 85.25 186 ALA A CA 1
ATOM 1493 C C . ALA A 1 186 ? -16.166 -6.027 4.185 1.00 85.25 186 ALA A C 1
ATOM 1495 O O . ALA A 1 186 ? -17.343 -5.936 4.531 1.00 85.25 186 ALA A O 1
ATOM 1496 N N . GLU A 1 187 ? -15.172 -6.088 5.074 1.00 87.62 187 GLU A N 1
ATOM 1497 C CA . GLU A 1 187 ? -15.345 -6.146 6.528 1.00 87.62 187 GLU A CA 1
ATOM 1498 C C . GLU A 1 187 ? -15.082 -4.802 7.230 1.00 87.62 187 GLU A C 1
ATOM 1500 O O . GLU A 1 187 ? -15.422 -4.651 8.409 1.00 87.62 187 GLU A O 1
ATOM 1505 N N . ILE A 1 188 ? -14.454 -3.853 6.528 1.00 91.12 188 ILE A N 1
ATOM 1506 C CA . ILE A 1 188 ? -14.044 -2.535 7.018 1.00 91.12 188 ILE A CA 1
ATOM 1507 C C . ILE A 1 188 ? -14.425 -1.490 5.963 1.00 91.12 188 ILE A C 1
ATOM 1509 O O . ILE A 1 188 ? -13.747 -1.343 4.948 1.00 91.12 188 ILE A O 1
ATOM 1513 N N . ASP A 1 189 ? -15.499 -0.740 6.211 1.00 93.00 189 ASP A N 1
ATOM 1514 C CA . ASP A 1 189 ? -15.978 0.295 5.289 1.00 93.00 189 ASP A CA 1
ATOM 1515 C C . ASP A 1 189 ? -15.105 1.551 5.392 1.00 93.00 189 ASP A C 1
ATOM 1517 O O . ASP A 1 189 ? -15.421 2.469 6.145 1.00 93.00 189 ASP A O 1
ATOM 1521 N N . ILE A 1 190 ? -13.980 1.574 4.679 1.00 95.12 190 ILE A N 1
ATOM 1522 C CA . ILE A 1 190 ? -13.112 2.758 4.597 1.00 95.12 190 ILE A CA 1
ATOM 1523 C C . ILE A 1 190 ? -13.621 3.788 3.582 1.00 95.12 190 ILE A C 1
ATOM 1525 O O . ILE A 1 190 ? -13.354 4.980 3.726 1.00 95.12 190 ILE A O 1
ATOM 1529 N N . TYR A 1 191 ? -14.372 3.353 2.565 1.00 95.81 191 TYR A N 1
ATOM 1530 C CA . TYR A 1 191 ? -14.802 4.220 1.467 1.00 95.81 191 TYR A CA 1
ATOM 1531 C C . TYR A 1 191 ? -15.753 5.311 1.961 1.00 95.81 191 TYR A C 1
ATOM 1533 O O . TYR A 1 191 ? -15.615 6.466 1.558 1.00 95.81 191 TYR A O 1
ATOM 1541 N N . SER A 1 192 ? -16.683 4.978 2.865 1.00 96.50 192 SER A N 1
ATOM 1542 C CA . SER A 1 192 ? -17.569 5.978 3.473 1.00 96.50 192 SER A CA 1
ATOM 1543 C C . SER A 1 192 ? -16.792 6.997 4.313 1.00 96.50 192 SER A C 1
ATOM 1545 O O . SER A 1 192 ? -17.035 8.194 4.187 1.00 96.50 192 SER A O 1
ATOM 1547 N N . GLY A 1 193 ? -15.813 6.554 5.111 1.00 96.38 193 GLY A N 1
ATOM 1548 C CA . GLY A 1 193 ? -14.998 7.448 5.945 1.00 96.38 193 GLY A CA 1
ATOM 1549 C C . GLY A 1 193 ? -14.137 8.411 5.131 1.00 96.38 193 GLY A C 1
ATOM 1550 O O . GLY A 1 193 ? -14.103 9.613 5.408 1.00 96.38 193 GLY A O 1
ATOM 1551 N N . LEU A 1 194 ? -13.487 7.905 4.077 1.00 96.69 194 LEU A N 1
ATOM 1552 C CA . LEU A 1 194 ? -12.722 8.733 3.144 1.00 96.69 194 LEU A CA 1
ATOM 1553 C C . LEU A 1 194 ? -13.627 9.715 2.387 1.00 96.69 194 LEU A C 1
ATOM 1555 O O . LEU A 1 194 ? -13.256 10.877 2.225 1.00 96.69 194 LEU A O 1
ATOM 1559 N N . ALA A 1 195 ? -14.820 9.284 1.964 1.00 97.12 195 ALA A N 1
ATOM 1560 C CA . ALA A 1 195 ? -15.780 10.150 1.287 1.00 97.12 195 ALA A CA 1
ATOM 1561 C C . ALA A 1 195 ? -16.301 11.270 2.198 1.00 97.12 195 ALA A C 1
ATOM 1563 O O . ALA A 1 195 ? -16.354 12.425 1.774 1.00 97.12 195 ALA A O 1
ATOM 1564 N N . ASP A 1 196 ? -16.646 10.957 3.449 1.00 96.06 196 ASP A N 1
ATOM 1565 C CA . ASP A 1 196 ? -17.101 11.941 4.433 1.00 96.06 196 ASP A CA 1
ATOM 1566 C C . ASP A 1 196 ? -16.018 12.987 4.706 1.00 96.06 196 ASP A C 1
ATOM 1568 O O . ASP A 1 196 ? -16.283 14.190 4.620 1.00 96.06 196 ASP A O 1
ATOM 1572 N N . TYR A 1 197 ? -14.780 12.542 4.951 1.00 95.00 197 TYR A N 1
ATOM 1573 C CA . TYR A 1 197 ? -13.641 13.441 5.126 1.00 95.00 197 TYR A CA 1
ATOM 1574 C C . TYR A 1 197 ? -13.424 14.326 3.897 1.00 95.00 197 TYR A C 1
ATOM 1576 O O . TYR A 1 197 ? -13.293 15.547 4.016 1.00 95.00 197 TYR A O 1
ATOM 1584 N N . PHE A 1 198 ? -13.419 13.723 2.706 1.00 95.12 198 PHE A N 1
ATOM 1585 C CA . PHE A 1 198 ? -13.225 14.443 1.457 1.00 95.12 198 PHE A CA 1
ATOM 1586 C C . PHE A 1 198 ? -14.295 15.521 1.274 1.00 95.12 198 PHE A C 1
ATOM 1588 O O . PHE A 1 198 ? -13.970 16.680 1.029 1.00 95.12 198 PHE A O 1
ATOM 1595 N N . ASN A 1 199 ? -15.568 15.162 1.443 1.00 94.50 199 ASN A N 1
ATOM 1596 C CA . ASN A 1 199 ? -16.708 16.056 1.253 1.00 94.50 199 ASN A CA 1
ATOM 1597 C C . ASN A 1 199 ? -16.767 17.187 2.287 1.00 94.50 199 ASN A C 1
ATOM 1599 O O . ASN A 1 199 ? -17.267 18.269 1.973 1.00 94.50 199 ASN A O 1
ATOM 1603 N N . GLU A 1 200 ? -16.271 16.952 3.504 1.00 92.00 200 GLU A N 1
ATOM 1604 C CA . GLU A 1 200 ? -16.104 17.983 4.529 1.00 92.00 200 GLU A CA 1
ATOM 1605 C C . GLU A 1 200 ? -14.997 18.970 4.131 1.00 92.00 200 GLU A C 1
ATOM 1607 O O . GLU A 1 200 ? -15.206 20.185 4.129 1.00 92.00 200 GLU A O 1
ATOM 1612 N N . LYS A 1 201 ? -13.817 18.456 3.767 1.00 90.88 201 LYS A N 1
ATOM 1613 C CA . LYS A 1 201 ? -12.620 19.274 3.541 1.00 90.88 201 LYS A CA 1
ATOM 1614 C C . LYS A 1 201 ? -12.635 20.001 2.202 1.00 90.88 201 LYS A C 1
ATOM 1616 O O . LYS A 1 201 ? -12.252 21.165 2.166 1.00 90.88 201 LYS A O 1
ATOM 1621 N N . ILE A 1 202 ? -13.138 19.384 1.133 1.00 89.81 202 ILE A N 1
ATOM 1622 C CA . ILE A 1 202 ? -13.198 20.001 -0.202 1.00 89.81 202 ILE A CA 1
ATOM 1623 C C . ILE A 1 202 ? -14.028 21.292 -0.207 1.00 89.81 202 ILE A C 1
ATOM 1625 O O . ILE A 1 202 ? -13.770 22.207 -0.984 1.00 89.81 202 ILE A O 1
ATOM 1629 N N . GLU A 1 203 ? -15.012 21.403 0.689 1.00 85.12 203 GLU A N 1
ATOM 1630 C CA . GLU A 1 203 ? -15.827 22.610 0.818 1.00 85.12 203 GLU A CA 1
ATOM 1631 C C . GLU A 1 203 ? -15.068 23.774 1.453 1.00 85.12 203 GLU A C 1
ATOM 1633 O O . GLU A 1 203 ? -15.344 24.932 1.126 1.00 85.12 203 GLU A O 1
ATOM 1638 N N . LEU A 1 204 ? -14.125 23.450 2.338 1.00 83.12 204 LEU A N 1
ATOM 1639 C CA . LEU A 1 204 ? -13.289 24.386 3.083 1.00 83.12 204 LEU A CA 1
ATOM 1640 C C . LEU A 1 204 ? -11.989 24.724 2.344 1.00 83.12 204 LEU A C 1
ATOM 1642 O O . LEU A 1 204 ? -11.367 25.737 2.655 1.00 83.12 204 LEU A O 1
ATOM 1646 N N . SER A 1 205 ? -11.576 23.881 1.397 1.00 79.44 205 SER A N 1
ATOM 1647 C CA . SER A 1 205 ? -10.355 24.066 0.622 1.00 79.44 205 SER A CA 1
ATOM 1648 C C . SER A 1 205 ? -10.488 25.157 -0.438 1.00 79.44 205 SER A C 1
ATOM 1650 O O . SER A 1 205 ? -11.511 25.308 -1.109 1.00 79.44 205 SER A O 1
ATOM 1652 N N . ASP A 1 206 ? -9.386 25.877 -0.616 1.00 72.00 206 ASP A N 1
ATOM 1653 C CA . ASP A 1 206 ? -9.108 26.778 -1.726 1.00 72.00 206 ASP A CA 1
ATOM 1654 C C . ASP A 1 206 ? -7.725 26.441 -2.320 1.00 72.00 206 ASP A C 1
ATOM 1656 O O . ASP A 1 206 ? -7.079 25.469 -1.920 1.00 72.00 206 ASP A O 1
ATOM 1660 N N . ASN A 1 207 ? -7.261 27.242 -3.281 1.00 61.88 207 ASN A N 1
ATOM 1661 C CA . ASN A 1 207 ? -5.968 27.025 -3.937 1.00 61.88 207 ASN A CA 1
ATOM 1662 C C . ASN A 1 207 ? -4.750 27.220 -3.007 1.00 61.88 207 ASN A C 1
ATOM 1664 O O . ASN A 1 207 ? -3.639 26.875 -3.409 1.00 61.88 207 ASN A O 1
ATOM 1668 N N . GLU A 1 208 ? -4.917 27.786 -1.805 1.00 59.19 208 GLU A N 1
ATOM 1669 C CA . GLU A 1 208 ? -3.825 28.081 -0.863 1.00 59.19 208 GLU A CA 1
ATOM 1670 C C . GLU A 1 208 ? -3.782 27.102 0.326 1.00 59.19 208 GLU A C 1
ATOM 1672 O O . GLU A 1 208 ? -2.701 26.812 0.832 1.00 59.19 208 GLU A O 1
ATOM 1677 N N . ASN A 1 209 ? -4.928 26.544 0.733 1.00 59.25 209 ASN A N 1
ATOM 1678 C CA . ASN A 1 209 ? -5.085 25.636 1.878 1.00 59.25 209 ASN A CA 1
ATOM 1679 C C . ASN A 1 209 ? -5.445 24.202 1.459 1.00 59.25 209 ASN A C 1
ATOM 1681 O O . ASN A 1 209 ? -6.239 23.512 2.108 1.00 59.25 209 ASN A O 1
ATOM 1685 N N . TYR A 1 210 ? -4.883 23.756 0.341 1.00 64.62 210 TYR A N 1
ATOM 1686 C CA . TYR A 1 210 ? -5.109 22.415 -0.170 1.00 64.62 210 TYR A CA 1
ATOM 1687 C C . TYR A 1 210 ? -4.451 21.343 0.709 1.00 64.62 210 TYR A C 1
ATOM 1689 O O . TYR A 1 210 ? -3.251 21.391 0.976 1.00 64.62 210 TYR A O 1
ATOM 1697 N N . SER A 1 211 ? -5.235 20.342 1.111 1.00 67.88 211 SER A N 1
ATOM 1698 C CA . SER A 1 211 ? -4.711 19.118 1.714 1.00 67.88 211 SER A CA 1
ATOM 1699 C C . SER A 1 211 ? -4.312 18.139 0.612 1.00 67.88 211 SER A C 1
ATOM 1701 O O . SER A 1 211 ? -5.159 17.721 -0.178 1.00 67.88 211 SER A O 1
ATOM 1703 N N . GLU A 1 212 ? -3.045 17.721 0.588 1.00 75.88 212 GLU A N 1
ATOM 1704 C CA . GLU A 1 212 ? -2.554 16.690 -0.336 1.00 75.88 212 GLU A CA 1
ATOM 1705 C C . GLU A 1 212 ? -3.368 15.388 -0.258 1.00 75.88 212 GLU A C 1
ATOM 1707 O O . GLU A 1 212 ? -3.518 14.696 -1.260 1.00 75.88 212 GLU A O 1
ATOM 1712 N N . TYR A 1 213 ? -3.993 15.102 0.888 1.00 84.88 213 TYR A N 1
ATOM 1713 C CA . TYR A 1 213 ? -4.816 13.912 1.091 1.00 84.88 213 TYR A CA 1
ATOM 1714 C C . TYR A 1 213 ? -6.087 13.915 0.245 1.00 84.88 213 TYR A C 1
ATOM 1716 O O . TYR A 1 213 ? -6.530 12.855 -0.182 1.00 84.88 213 TYR A O 1
ATOM 1724 N N . LEU A 1 214 ? -6.650 15.086 -0.075 1.00 89.50 214 LEU A N 1
ATOM 1725 C CA . LEU A 1 214 ? -7.770 15.167 -1.014 1.00 89.50 214 LEU A CA 1
ATOM 1726 C C . LEU A 1 214 ? -7.360 14.645 -2.396 1.00 89.50 214 LEU A C 1
ATOM 1728 O O . LEU A 1 214 ? -8.155 13.983 -3.056 1.00 89.50 214 LEU A O 1
ATOM 1732 N N . ARG A 1 215 ? -6.111 14.886 -2.822 1.00 89.25 215 ARG A N 1
ATOM 1733 C CA . ARG A 1 215 ? -5.569 14.319 -4.067 1.00 89.25 215 ARG A CA 1
ATOM 1734 C C . ARG A 1 215 ? -5.622 12.803 -4.033 1.00 89.25 215 ARG A C 1
ATOM 1736 O O . ARG A 1 215 ? -6.143 12.173 -4.945 1.00 89.25 215 ARG A O 1
ATOM 1743 N N . GLU A 1 216 ? -5.039 12.251 -2.975 1.00 89.75 216 GLU A N 1
ATOM 1744 C CA . GLU A 1 216 ? -4.801 10.822 -2.849 1.00 89.75 216 GLU A CA 1
ATOM 1745 C C . GLU A 1 216 ? -6.120 10.065 -2.698 1.00 89.75 216 GLU A C 1
ATOM 1747 O O . GLU A 1 216 ? -6.289 9.025 -3.327 1.00 89.75 216 GLU A O 1
ATOM 1752 N N . ILE A 1 217 ? -7.077 10.630 -1.948 1.00 94.19 217 ILE A N 1
ATOM 1753 C CA . ILE A 1 217 ? -8.440 10.103 -1.840 1.00 94.19 217 ILE A CA 1
ATOM 1754 C C . ILE A 1 217 ? -9.142 10.148 -3.195 1.00 94.19 217 ILE A C 1
ATOM 1756 O O . ILE A 1 217 ? -9.775 9.166 -3.562 1.00 94.19 217 ILE A O 1
ATOM 1760 N N . PHE A 1 218 ? -9.063 11.256 -3.942 1.00 94.12 218 PHE A N 1
ATOM 1761 C CA . PHE A 1 218 ? -9.720 11.332 -5.249 1.00 94.12 218 PHE A CA 1
ATOM 1762 C C . PHE A 1 218 ? -9.220 10.243 -6.196 1.00 94.12 218 PHE A C 1
ATOM 1764 O O . PHE A 1 218 ? -10.046 9.527 -6.755 1.00 94.12 218 PHE A O 1
ATOM 1771 N N . PHE A 1 219 ? -7.900 10.112 -6.358 1.00 92.31 219 PHE A N 1
ATOM 1772 C CA . PHE A 1 219 ? -7.332 9.117 -7.268 1.00 92.31 219 PHE A CA 1
ATOM 1773 C C . PHE A 1 219 ? -7.654 7.694 -6.814 1.00 92.31 219 PHE A C 1
ATOM 1775 O O . PHE A 1 219 ? -8.165 6.919 -7.614 1.00 92.31 219 PHE A O 1
ATOM 1782 N N . PHE A 1 220 ? -7.537 7.399 -5.516 1.00 92.25 220 PHE A N 1
ATOM 1783 C CA . PHE A 1 220 ? -7.945 6.101 -4.975 1.00 92.25 220 PHE A CA 1
ATOM 1784 C C . PHE A 1 220 ? -9.427 5.804 -5.266 1.00 92.25 220 PHE A C 1
ATOM 1786 O O . PHE A 1 220 ? -9.780 4.750 -5.784 1.00 92.25 220 PHE A O 1
ATOM 1793 N N . MET A 1 221 ? -10.322 6.759 -5.000 1.00 94.00 221 MET A N 1
ATOM 1794 C CA . MET A 1 221 ? -11.755 6.594 -5.261 1.00 94.00 221 MET A CA 1
ATOM 1795 C C . MET A 1 221 ? -12.070 6.500 -6.759 1.00 94.00 221 MET A C 1
ATOM 1797 O O . MET A 1 221 ? -13.069 5.883 -7.122 1.00 94.00 221 MET A O 1
ATOM 1801 N N . TYR A 1 222 ? -11.269 7.117 -7.630 1.00 93.12 222 TYR A N 1
ATOM 1802 C CA . TYR A 1 222 ? -11.410 7.002 -9.080 1.00 93.12 222 TYR A CA 1
ATOM 1803 C C . TYR A 1 222 ? -11.006 5.603 -9.566 1.00 93.12 222 TYR A C 1
ATOM 1805 O O . TYR A 1 222 ? -11.799 4.964 -10.258 1.00 93.12 222 TYR A O 1
ATOM 1813 N N . GLU A 1 223 ? -9.840 5.104 -9.145 1.00 89.75 223 GLU A N 1
ATOM 1814 C CA . GLU A 1 223 ? -9.343 3.752 -9.449 1.00 89.75 223 GLU A CA 1
ATOM 1815 C C . GLU A 1 223 ? -10.343 2.668 -9.005 1.00 89.75 223 GLU A C 1
ATOM 1817 O O . GLU A 1 223 ? -10.669 1.748 -9.758 1.00 89.75 223 GLU A O 1
ATOM 1822 N N . GLU A 1 224 ? -10.934 2.846 -7.824 1.00 90.50 224 GLU A N 1
ATOM 1823 C CA . GLU A 1 224 ? -11.893 1.916 -7.217 1.00 90.50 224 GLU A CA 1
ATOM 1824 C C . GLU A 1 224 ? -13.333 2.061 -7.751 1.00 90.50 224 GLU A C 1
ATOM 1826 O O . GLU A 1 224 ? -14.261 1.385 -7.289 1.00 90.50 224 GLU A O 1
ATOM 1831 N N . ASN A 1 225 ? -13.561 2.951 -8.725 1.00 92.12 225 ASN A N 1
ATOM 1832 C CA . ASN A 1 225 ? -14.883 3.284 -9.270 1.00 92.12 225 ASN A CA 1
ATOM 1833 C C . ASN A 1 225 ? -15.904 3.728 -8.195 1.00 92.12 225 ASN A C 1
ATOM 1835 O O . ASN A 1 225 ? -17.084 3.357 -8.218 1.00 92.12 225 ASN A O 1
ATOM 1839 N N . LYS A 1 226 ? -15.444 4.521 -7.223 1.00 93.88 226 LYS A N 1
ATOM 1840 C CA . LYS A 1 226 ? -16.211 5.091 -6.100 1.00 93.88 226 LYS A CA 1
ATOM 1841 C C . LYS A 1 226 ? -16.336 6.614 -6.150 1.00 93.88 226 LYS A C 1
ATOM 1843 O O . LYS A 1 226 ? -16.881 7.218 -5.229 1.00 93.88 226 LYS A O 1
ATOM 1848 N N . GLN A 1 227 ? -15.908 7.254 -7.232 1.00 92.69 227 GLN A N 1
ATOM 1849 C CA . GLN A 1 227 ? -15.943 8.704 -7.430 1.00 92.69 227 GLN A CA 1
ATOM 1850 C C . GLN A 1 227 ? -17.335 9.331 -7.239 1.00 92.69 227 GLN A C 1
ATOM 1852 O O . GLN A 1 227 ? -17.437 10.498 -6.881 1.00 92.69 227 GLN A O 1
ATOM 1857 N N . SER A 1 228 ? -18.425 8.570 -7.402 1.00 95.31 228 SER A N 1
ATOM 1858 C CA . SER A 1 228 ? -19.787 9.056 -7.127 1.00 95.31 228 SER A CA 1
ATOM 1859 C C . SER A 1 228 ? -20.066 9.355 -5.648 1.00 95.31 228 SER A C 1
ATOM 1861 O O . SER A 1 228 ? -21.105 9.929 -5.334 1.00 95.31 228 SER A O 1
ATOM 1863 N N . MET A 1 229 ? -19.191 8.923 -4.734 1.00 97.00 229 MET A N 1
ATOM 1864 C CA . MET A 1 229 ? -19.313 9.174 -3.293 1.00 97.00 229 MET A CA 1
ATOM 1865 C C . MET A 1 229 ? -18.753 10.544 -2.882 1.00 97.00 229 MET A C 1
ATOM 1867 O O . MET A 1 229 ? -19.015 11.001 -1.768 1.00 97.00 229 MET A O 1
ATOM 1871 N N . ILE A 1 230 ? -17.997 11.207 -3.761 1.00 95.50 230 ILE A N 1
ATOM 1872 C CA . ILE A 1 230 ? -17.293 12.456 -3.459 1.00 95.50 230 ILE A CA 1
ATOM 1873 C C . ILE A 1 230 ? -17.761 13.622 -4.335 1.00 95.50 230 ILE A C 1
ATOM 1875 O O . ILE A 1 230 ? -18.179 13.453 -5.479 1.00 95.50 230 ILE A O 1
ATOM 1879 N N . LYS A 1 231 ? -17.684 14.829 -3.777 1.00 93.50 231 LYS A N 1
ATOM 1880 C CA . LYS A 1 231 ? -18.048 16.100 -4.411 1.00 93.50 231 LYS A CA 1
ATOM 1881 C C . LYS A 1 231 ? -16.897 16.661 -5.238 1.00 93.50 231 LYS A C 1
ATOM 1883 O O . LYS A 1 231 ? -15.916 17.162 -4.694 1.00 93.50 231 LYS A O 1
ATOM 1888 N N . THR A 1 232 ? -17.001 16.610 -6.559 1.00 90.62 232 THR A N 1
ATOM 1889 C CA . THR A 1 232 ? -15.889 16.975 -7.452 1.00 90.62 232 THR A CA 1
ATOM 1890 C C . THR A 1 232 ? -15.952 18.407 -7.988 1.00 90.62 232 THR A C 1
ATOM 1892 O O . THR A 1 232 ? -15.115 18.783 -8.805 1.00 90.62 232 THR A O 1
ATOM 1895 N N . GLU A 1 233 ? -16.912 19.230 -7.558 1.00 88.94 233 GLU A N 1
ATOM 1896 C CA . GLU A 1 233 ? -17.180 20.556 -8.136 1.00 88.94 233 GLU A CA 1
ATOM 1897 C C . GLU A 1 233 ? -15.992 21.520 -8.015 1.00 88.94 233 GLU A C 1
ATOM 1899 O O . GLU A 1 233 ? -15.681 22.228 -8.969 1.00 88.94 233 GLU A O 1
ATOM 1904 N N . LYS A 1 234 ? -15.315 21.531 -6.859 1.00 87.19 234 LYS A N 1
ATOM 1905 C CA . LYS A 1 234 ? -14.122 22.364 -6.591 1.00 87.19 234 LYS A CA 1
ATOM 1906 C C . LYS A 1 234 ? -12.808 21.652 -6.902 1.00 87.19 234 LYS A C 1
ATOM 1908 O O . LYS A 1 234 ? -11.748 22.271 -6.924 1.00 87.19 234 LYS A O 1
ATOM 1913 N N . LEU A 1 235 ? -12.867 20.340 -7.125 1.00 88.56 235 LEU A N 1
ATOM 1914 C CA . LEU A 1 235 ? -11.678 19.506 -7.234 1.00 88.56 235 LEU A CA 1
ATOM 1915 C C . LEU A 1 235 ? -10.824 19.883 -8.448 1.00 88.56 235 LEU A C 1
ATOM 1917 O O . LEU A 1 235 ? -9.598 19.846 -8.367 1.00 88.56 235 LEU A O 1
ATOM 1921 N N . LYS A 1 236 ? -11.462 20.282 -9.553 1.00 89.81 236 LYS A N 1
ATOM 1922 C CA . LYS A 1 236 ? -10.746 20.705 -10.755 1.00 89.81 236 LYS A CA 1
ATOM 1923 C C . LYS A 1 236 ? -9.776 21.845 -10.453 1.00 89.81 236 LYS A C 1
ATOM 1925 O O . LYS A 1 236 ? -8.596 21.713 -10.755 1.00 89.81 236 LYS A O 1
ATOM 1930 N N . ASP A 1 237 ? -10.272 22.923 -9.849 1.00 85.69 237 ASP A N 1
ATOM 1931 C CA . ASP A 1 237 ? -9.496 24.140 -9.576 1.00 85.69 237 ASP A CA 1
ATOM 1932 C C . ASP A 1 237 ? -8.313 23.852 -8.648 1.00 85.69 237 ASP A C 1
ATOM 1934 O O . ASP A 1 237 ? -7.212 24.365 -8.839 1.00 85.69 237 ASP A O 1
ATOM 1938 N N . ILE A 1 238 ? -8.546 22.955 -7.693 1.00 84.19 238 ILE A N 1
ATOM 1939 C CA . ILE A 1 238 ? -7.568 22.499 -6.718 1.00 84.19 238 ILE A CA 1
ATOM 1940 C C . ILE A 1 238 ? -6.444 21.679 -7.372 1.00 84.19 238 ILE A C 1
ATOM 1942 O O . ILE A 1 238 ? -5.267 21.887 -7.076 1.00 84.19 238 ILE A O 1
ATOM 1946 N N . LEU A 1 239 ? -6.787 20.752 -8.270 1.00 88.12 239 LEU A N 1
ATOM 1947 C CA . LEU A 1 239 ? -5.809 19.891 -8.939 1.00 88.12 239 LEU A CA 1
ATOM 1948 C C . LEU A 1 239 ? -5.108 20.576 -10.116 1.00 88.12 239 LEU A C 1
ATOM 1950 O O . LEU A 1 239 ? -3.988 20.193 -10.453 1.00 88.12 239 LEU A O 1
ATOM 1954 N N . GLU A 1 240 ? -5.742 21.577 -10.737 1.00 88.38 240 GLU A N 1
ATOM 1955 C CA . GLU A 1 240 ? -5.318 22.175 -12.010 1.00 88.38 240 GLU A CA 1
ATOM 1956 C C . GLU A 1 240 ? -3.851 22.598 -11.997 1.00 88.38 240 GLU A C 1
ATOM 1958 O O . GLU A 1 240 ? -3.119 22.291 -12.937 1.00 88.38 240 GLU A O 1
ATOM 1963 N N . LYS A 1 241 ? -3.401 23.268 -10.927 1.00 84.75 241 LYS A N 1
ATOM 1964 C CA . LYS A 1 241 ? -2.016 23.737 -10.828 1.00 84.75 241 LYS A CA 1
ATOM 1965 C C . LYS A 1 241 ? -1.038 22.565 -10.830 1.00 84.75 241 LYS A C 1
ATOM 1967 O O . LYS A 1 241 ? -0.156 22.512 -11.679 1.00 84.75 241 LYS A O 1
ATOM 1972 N N . THR A 1 242 ? -1.219 21.615 -9.913 1.00 85.44 242 THR A N 1
ATOM 1973 C CA . THR A 1 242 ? -0.335 20.450 -9.797 1.00 85.44 242 THR A CA 1
ATOM 1974 C C . THR A 1 242 ? -0.325 19.645 -11.094 1.00 85.44 242 THR A C 1
ATOM 1976 O O . THR A 1 242 ? 0.743 19.303 -11.588 1.00 85.44 242 THR A O 1
ATOM 1979 N N . MET A 1 243 ? -1.491 19.384 -11.685 1.00 90.44 243 MET A N 1
ATOM 1980 C CA . MET A 1 243 ? -1.594 18.616 -12.929 1.00 90.44 243 MET A CA 1
ATOM 1981 C C . MET A 1 243 ? -0.992 19.359 -14.127 1.00 90.44 243 MET A C 1
ATOM 1983 O O . MET A 1 243 ? -0.358 18.732 -14.971 1.00 90.44 243 MET A O 1
ATOM 1987 N N . SER A 1 244 ? -1.116 20.686 -14.188 1.00 88.12 244 SER A N 1
ATOM 1988 C CA . SER A 1 244 ? -0.465 21.503 -15.221 1.00 88.12 244 SER A CA 1
ATOM 1989 C C . SER A 1 244 ? 1.058 21.473 -15.108 1.00 88.12 244 SER A C 1
ATOM 1991 O O . SER A 1 244 ? 1.736 21.345 -16.126 1.00 88.12 244 SER A O 1
ATOM 1993 N N . ASP A 1 245 ? 1.600 21.543 -13.889 1.00 86.25 245 ASP A N 1
ATOM 1994 C CA . ASP A 1 245 ? 3.045 21.452 -13.656 1.00 86.25 245 ASP A CA 1
ATOM 1995 C C . ASP A 1 245 ? 3.587 20.079 -14.105 1.00 86.25 245 ASP A C 1
ATOM 1997 O O . ASP A 1 245 ? 4.603 20.008 -14.799 1.00 86.25 245 ASP A O 1
ATOM 2001 N N . TYR A 1 246 ? 2.871 18.989 -13.796 1.00 84.69 246 TYR A N 1
ATOM 2002 C CA . TYR A 1 246 ? 3.236 17.645 -14.265 1.00 84.69 246 TYR A CA 1
ATOM 2003 C C . TYR A 1 246 ? 3.090 17.476 -15.773 1.00 84.69 246 TYR A C 1
ATOM 2005 O O . TYR A 1 246 ? 3.953 16.871 -16.401 1.00 84.69 246 TYR A O 1
ATOM 2013 N N . LYS A 1 247 ? 2.054 18.059 -16.378 1.00 88.69 247 LYS A N 1
ATOM 2014 C CA . LYS A 1 247 ? 1.899 18.079 -17.833 1.00 88.69 247 LYS A CA 1
ATOM 2015 C C . LYS A 1 247 ? 3.106 18.735 -18.511 1.00 88.69 247 LYS A C 1
ATOM 2017 O O . LYS A 1 247 ? 3.641 18.177 -19.456 1.00 88.69 247 LYS A O 1
ATOM 2022 N N . ILE A 1 248 ? 3.572 19.884 -18.009 1.00 86.94 248 ILE A N 1
ATOM 2023 C CA . ILE A 1 248 ? 4.775 20.555 -18.536 1.00 86.94 248 ILE A CA 1
ATOM 2024 C C . ILE A 1 248 ? 6.008 19.652 -18.417 1.00 86.94 248 ILE A C 1
ATOM 2026 O O . ILE A 1 248 ? 6.848 19.653 -19.314 1.00 86.94 248 ILE A O 1
ATOM 2030 N N . LYS A 1 249 ? 6.125 18.901 -17.315 1.00 84.88 249 LYS A N 1
ATOM 2031 C CA . LYS A 1 249 ? 7.219 17.946 -17.116 1.00 84.88 249 LYS A CA 1
ATOM 2032 C C . LYS A 1 249 ? 7.172 16.808 -18.141 1.00 84.88 249 LYS A C 1
ATOM 2034 O O . LYS A 1 249 ? 8.200 16.544 -18.748 1.00 84.88 249 LYS A O 1
ATOM 2039 N N . ILE A 1 250 ? 6.010 16.183 -18.330 1.00 82.75 250 ILE A N 1
ATOM 2040 C CA . ILE A 1 250 ? 5.814 15.040 -19.239 1.00 82.75 250 ILE A CA 1
ATOM 2041 C C . ILE A 1 250 ? 5.955 15.457 -20.708 1.00 82.75 250 ILE A C 1
ATOM 2043 O O . ILE A 1 250 ? 6.564 14.752 -21.500 1.00 82.75 250 ILE A O 1
ATOM 2047 N N . ASP A 1 251 ? 5.465 16.641 -21.078 1.00 84.50 251 ASP A N 1
ATOM 2048 C CA . ASP A 1 251 ? 5.578 17.144 -22.452 1.00 84.50 251 ASP A CA 1
ATOM 2049 C C . ASP A 1 251 ? 7.019 17.576 -22.825 1.00 84.50 251 ASP A C 1
ATOM 2051 O O . ASP A 1 251 ? 7.276 17.972 -23.965 1.00 84.50 251 ASP A O 1
ATOM 2055 N N . ASN A 1 252 ? 7.966 17.586 -21.880 1.00 82.69 252 ASN A N 1
ATOM 2056 C CA . ASN A 1 252 ? 9.339 18.022 -22.126 1.00 82.69 252 ASN A CA 1
ATOM 2057 C C . ASN A 1 252 ? 10.246 16.837 -22.490 1.00 82.69 252 ASN A C 1
ATOM 2059 O O . ASN A 1 252 ? 10.766 16.150 -21.615 1.00 82.69 252 ASN A O 1
ATOM 2063 N N . GLU A 1 253 ? 10.532 16.698 -23.787 1.00 65.69 253 GLU A N 1
ATOM 2064 C CA . GLU A 1 253 ? 11.330 15.622 -24.411 1.00 65.69 253 GLU A CA 1
ATOM 2065 C C . GLU A 1 253 ? 12.783 15.464 -23.894 1.00 65.69 253 GLU A C 1
ATOM 2067 O O . GLU A 1 253 ? 13.493 14.570 -24.338 1.00 65.69 253 GLU A O 1
ATOM 2072 N N . ASN A 1 254 ? 13.274 16.327 -22.992 1.00 69.56 254 ASN A N 1
ATOM 2073 C CA . ASN A 1 254 ? 14.646 16.263 -22.453 1.00 69.56 254 ASN A CA 1
ATOM 2074 C C . ASN A 1 254 ? 14.711 15.946 -20.946 1.00 69.56 254 ASN A C 1
ATOM 2076 O O . ASN A 1 254 ? 15.724 16.236 -20.299 1.00 69.56 254 ASN A O 1
ATOM 2080 N N . MET A 1 255 ? 13.632 15.434 -20.354 1.00 73.19 255 MET A N 1
ATOM 2081 C CA . MET A 1 255 ? 13.577 15.129 -18.923 1.00 73.19 255 MET A CA 1
ATOM 2082 C C . MET A 1 255 ? 14.034 13.697 -18.626 1.00 73.19 255 MET A C 1
ATOM 2084 O O . MET A 1 255 ? 13.691 12.764 -19.337 1.00 73.19 255 MET A O 1
ATOM 2088 N N . LEU A 1 256 ? 14.782 13.528 -17.532 1.00 75.69 256 LEU A N 1
ATOM 2089 C CA . LEU A 1 256 ? 15.005 12.217 -16.920 1.00 75.69 256 LEU A CA 1
ATOM 2090 C C . LEU A 1 256 ? 13.833 11.915 -15.986 1.00 75.69 256 LEU A C 1
ATOM 2092 O O . LEU A 1 256 ? 13.536 12.722 -15.098 1.00 75.69 256 LEU A O 1
ATOM 2096 N N . TYR A 1 257 ? 13.201 10.764 -16.180 1.00 79.69 257 TYR A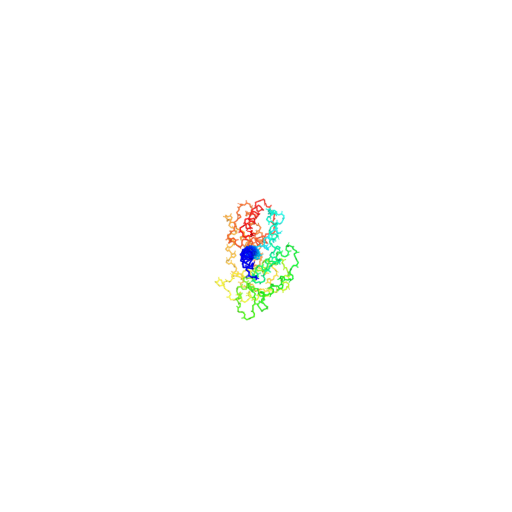 N 1
ATOM 2097 C CA . TYR A 1 257 ? 12.069 10.320 -15.374 1.00 79.69 257 TYR A CA 1
ATOM 2098 C C . TYR A 1 257 ? 12.499 9.432 -14.203 1.00 79.69 257 TYR A C 1
ATOM 2100 O O . TYR A 1 257 ? 13.520 8.747 -14.259 1.00 79.69 257 TYR A O 1
ATOM 2108 N N . THR A 1 258 ? 11.708 9.452 -13.129 1.00 80.19 258 THR A N 1
ATOM 2109 C CA . THR A 1 258 ? 11.820 8.526 -11.991 1.00 80.19 258 THR A CA 1
ATOM 2110 C C . THR A 1 258 ? 10.599 7.613 -11.911 1.00 80.19 258 THR A C 1
ATOM 2112 O O . THR A 1 258 ? 9.584 7.850 -12.563 1.00 80.19 258 THR A O 1
ATOM 2115 N N . ILE A 1 259 ? 10.638 6.587 -11.054 1.00 79.94 259 ILE A N 1
ATOM 2116 C CA . ILE A 1 259 ? 9.461 5.724 -10.828 1.00 79.94 259 ILE A CA 1
ATOM 2117 C C . ILE A 1 259 ? 8.232 6.504 -10.323 1.00 79.94 259 ILE A C 1
ATOM 2119 O O . ILE A 1 259 ? 7.100 6.130 -10.618 1.00 79.94 259 ILE A O 1
ATOM 2123 N N . ASN A 1 260 ? 8.434 7.619 -9.610 1.00 82.94 260 ASN A N 1
ATOM 2124 C CA . ASN A 1 260 ? 7.338 8.480 -9.163 1.00 82.94 260 ASN A CA 1
ATOM 2125 C C . ASN A 1 260 ? 6.652 9.180 -10.340 1.00 82.94 260 ASN A C 1
ATOM 2127 O O . ASN A 1 260 ? 5.455 9.460 -10.278 1.00 82.94 260 ASN A O 1
ATOM 2131 N N . ASP A 1 261 ? 7.387 9.451 -11.420 1.00 86.56 261 ASP A N 1
ATOM 2132 C CA . ASP A 1 261 ? 6.823 10.083 -12.609 1.00 86.56 261 ASP A CA 1
ATOM 2133 C C . ASP A 1 261 ? 5.837 9.167 -13.332 1.00 86.56 261 ASP A C 1
ATOM 2135 O O . ASP A 1 261 ? 4.842 9.660 -13.854 1.00 86.56 261 ASP A O 1
ATOM 2139 N N . ILE A 1 262 ? 6.030 7.845 -13.260 1.00 88.00 262 ILE A N 1
ATOM 2140 C CA . ILE A 1 262 ? 5.061 6.853 -13.750 1.00 88.00 262 ILE A CA 1
ATOM 2141 C C . ILE A 1 262 ? 3.723 7.015 -13.007 1.00 88.00 262 ILE A C 1
ATOM 2143 O O . ILE A 1 262 ? 2.672 7.169 -13.634 1.00 88.00 262 ILE A O 1
ATOM 2147 N N . MET A 1 263 ? 3.756 7.063 -11.668 1.00 88.06 263 MET A N 1
ATOM 2148 C CA . MET A 1 263 ? 2.553 7.274 -10.845 1.00 88.06 263 MET A CA 1
ATOM 2149 C C . MET A 1 263 ? 1.881 8.616 -11.156 1.00 88.06 263 MET A C 1
ATOM 2151 O O . MET A 1 263 ? 0.656 8.723 -11.235 1.00 88.06 263 MET A O 1
ATOM 2155 N N . MET A 1 264 ? 2.676 9.670 -11.327 1.00 88.81 264 MET A N 1
ATOM 2156 C CA . MET A 1 264 ? 2.152 11.003 -11.611 1.00 88.81 264 MET A CA 1
ATOM 2157 C C . MET A 1 264 ? 1.578 11.124 -13.025 1.00 88.81 264 MET A C 1
ATOM 2159 O O . MET A 1 264 ? 0.585 11.830 -13.206 1.00 88.81 264 MET A O 1
ATOM 2163 N N . ALA A 1 265 ? 2.130 10.412 -14.007 1.00 91.50 265 ALA A N 1
ATOM 2164 C CA . ALA A 1 265 ? 1.576 10.329 -15.354 1.00 91.50 265 ALA A CA 1
ATOM 2165 C C . ALA A 1 265 ? 0.226 9.613 -15.374 1.00 91.50 265 ALA A C 1
ATOM 2167 O O . ALA A 1 265 ? -0.709 10.091 -16.017 1.00 91.50 265 ALA A O 1
ATOM 2168 N N . LYS A 1 266 ? 0.078 8.539 -14.591 1.00 92.44 266 LYS A N 1
ATOM 2169 C CA . LYS A 1 266 ? -1.214 7.874 -14.385 1.00 92.44 266 LYS A CA 1
ATOM 2170 C C . LYS A 1 266 ? -2.249 8.831 -13.791 1.00 92.44 266 LYS A C 1
ATOM 2172 O O . LYS A 1 266 ? -3.333 8.986 -14.346 1.00 92.44 266 LYS A O 1
ATOM 2177 N N . ARG A 1 267 ? -1.886 9.573 -12.744 1.00 92.25 267 ARG A N 1
ATOM 2178 C CA . ARG A 1 267 ? -2.754 10.601 -12.139 1.00 92.25 267 ARG A CA 1
ATOM 2179 C C . ARG A 1 267 ? -3.130 11.713 -13.120 1.00 92.25 267 ARG A C 1
ATOM 2181 O O . ARG A 1 267 ? -4.282 12.145 -13.150 1.00 92.25 267 ARG A O 1
ATOM 2188 N N . LEU A 1 268 ? -2.183 12.173 -13.942 1.00 93.69 268 LEU A N 1
ATOM 2189 C CA . LEU A 1 268 ? -2.464 13.146 -14.999 1.00 93.69 268 LEU A CA 1
ATOM 2190 C C . LEU A 1 268 ? -3.468 12.578 -16.007 1.00 93.69 268 LEU A C 1
ATOM 2192 O O . LEU A 1 268 ? -4.436 13.260 -16.336 1.00 93.69 268 LEU A O 1
ATOM 2196 N N . SER A 1 269 ? -3.265 11.342 -16.460 1.00 93.56 269 SER A N 1
ATOM 2197 C CA . SER A 1 269 ? -4.167 10.639 -17.374 1.00 93.56 269 SER A CA 1
ATOM 2198 C C . SER A 1 269 ? -5.603 10.612 -16.842 1.00 93.56 269 SER A C 1
ATOM 2200 O O . SER A 1 269 ? -6.533 11.073 -17.505 1.00 93.56 269 SER A O 1
ATOM 2202 N N . GLU A 1 270 ? -5.781 10.197 -15.588 1.00 93.31 270 GLU A N 1
ATOM 2203 C CA . GLU A 1 270 ? -7.090 10.119 -14.929 1.00 93.31 270 GLU A CA 1
ATOM 2204 C C . GLU A 1 270 ? -7.737 11.490 -14.757 1.00 93.31 270 GLU A C 1
ATOM 2206 O O . GLU A 1 270 ? -8.923 11.672 -15.035 1.00 93.31 270 GLU A O 1
ATOM 2211 N N . TYR A 1 271 ? -6.946 12.490 -14.375 1.00 94.69 271 TYR A N 1
ATOM 2212 C CA . TYR A 1 271 ? -7.395 13.872 -14.291 1.00 94.69 271 TYR A CA 1
ATOM 2213 C C . TYR A 1 271 ? -7.879 14.408 -15.652 1.00 94.69 271 TYR A C 1
ATOM 2215 O O . TYR A 1 271 ? -8.947 15.026 -15.743 1.00 94.69 271 TYR A O 1
ATOM 2223 N N . ARG A 1 272 ? -7.118 14.162 -16.727 1.00 94.56 272 ARG A N 1
ATOM 2224 C CA . ARG A 1 272 ? -7.456 14.582 -18.097 1.00 94.56 272 ARG A CA 1
ATOM 2225 C C . ARG A 1 272 ? -8.705 13.868 -18.603 1.00 94.56 272 ARG A C 1
ATOM 2227 O O . ARG A 1 272 ? -9.602 14.518 -19.148 1.00 94.56 272 ARG A O 1
ATOM 2234 N N . GLN A 1 273 ? -8.822 12.571 -18.353 1.00 93.56 273 GLN A N 1
ATOM 2235 C CA . GLN A 1 273 ? -10.004 11.804 -18.712 1.00 93.56 273 GLN A CA 1
ATOM 2236 C C . GLN A 1 273 ? -11.242 12.297 -17.948 1.00 93.56 273 GLN A C 1
ATOM 2238 O O . GLN A 1 273 ? -12.277 12.552 -18.563 1.00 93.56 273 GLN A O 1
ATOM 2243 N N . PHE A 1 274 ? -11.132 12.505 -16.634 1.00 93.94 274 PHE A N 1
ATOM 2244 C CA . PHE A 1 274 ? -12.266 12.877 -15.790 1.00 93.94 274 PHE A CA 1
ATOM 2245 C C . PHE A 1 274 ? -12.796 14.291 -16.078 1.00 93.94 274 PHE A C 1
ATOM 2247 O O . PHE A 1 274 ? -14.000 14.474 -16.254 1.00 93.94 274 PHE A O 1
ATOM 2254 N N . PHE A 1 275 ? -11.923 15.304 -16.157 1.00 94.12 275 PHE A N 1
ATOM 2255 C CA . PHE A 1 275 ? -12.360 16.704 -16.292 1.00 94.12 275 PHE A CA 1
ATOM 2256 C C . PHE A 1 275 ? -12.442 17.213 -17.730 1.00 94.12 275 PHE A C 1
ATOM 2258 O O . PHE A 1 275 ? -13.120 18.213 -17.984 1.00 94.12 275 PHE A O 1
ATOM 2265 N N . TYR A 1 276 ? -11.739 16.567 -18.661 1.00 94.38 276 TYR A N 1
ATOM 2266 C CA . TYR A 1 276 ? -11.613 17.040 -20.039 1.00 94.38 276 TYR A CA 1
ATOM 2267 C C . TYR A 1 276 ? -12.055 16.014 -21.083 1.00 94.38 276 TYR A C 1
ATOM 2269 O O . TYR A 1 276 ? -12.160 16.379 -22.254 1.00 94.38 276 TYR A O 1
ATOM 2277 N N . ASN A 1 277 ? -12.344 14.766 -20.683 1.00 93.62 277 ASN A N 1
ATOM 2278 C CA . ASN A 1 277 ? -12.576 13.653 -21.607 1.00 93.62 277 ASN A CA 1
ATOM 2279 C C . ASN A 1 277 ? -11.445 13.538 -22.650 1.00 93.62 277 ASN A C 1
ATOM 2281 O O . ASN A 1 277 ? -11.681 13.277 -23.831 1.00 93.62 277 ASN A O 1
ATOM 2285 N N . ASP A 1 278 ? -10.218 13.814 -22.206 1.00 93.44 278 ASP A N 1
ATOM 2286 C CA . ASP A 1 278 ? -9.019 13.810 -23.028 1.00 93.44 278 ASP A CA 1
ATOM 2287 C C . ASP A 1 278 ? -8.257 12.503 -22.814 1.00 93.44 278 ASP A C 1
ATOM 2289 O O . ASP A 1 278 ? -7.759 12.239 -21.722 1.00 93.44 278 ASP A O 1
ATOM 2293 N N . LEU A 1 279 ? -8.188 11.696 -23.872 1.00 91.88 279 LEU A N 1
ATOM 2294 C CA . LEU A 1 279 ? -7.479 10.417 -23.897 1.00 91.88 279 LEU A CA 1
ATOM 2295 C C . LEU A 1 279 ? -6.049 10.550 -24.439 1.00 91.88 279 LEU A C 1
ATOM 2297 O O . LEU A 1 279 ? -5.354 9.549 -24.540 1.00 91.88 279 LEU A O 1
ATOM 2301 N N . GLY A 1 280 ? -5.591 11.759 -24.787 1.00 91.75 280 GLY A N 1
ATOM 2302 C CA . GLY A 1 280 ? -4.241 11.979 -25.317 1.00 91.75 280 GLY A CA 1
ATOM 2303 C C . GLY A 1 280 ? -3.116 11.648 -24.331 1.00 91.75 280 GLY A C 1
ATOM 2304 O O . GLY A 1 280 ? -1.985 11.489 -24.759 1.00 91.75 280 GLY A O 1
ATOM 2305 N N . TYR A 1 281 ? -3.438 11.522 -23.040 1.00 90.25 281 TYR A N 1
ATOM 2306 C CA . TYR A 1 281 ? -2.518 11.130 -21.966 1.00 90.25 281 TYR A CA 1
ATOM 2307 C C . TYR A 1 281 ? -2.785 9.706 -21.446 1.00 90.25 281 TYR A C 1
ATOM 2309 O O . TYR A 1 281 ? -2.262 9.326 -20.401 1.00 90.25 281 TYR A O 1
ATOM 2317 N N . ALA A 1 282 ? -3.635 8.923 -22.128 1.00 90.25 282 ALA A N 1
ATOM 2318 C CA . ALA A 1 282 ? -4.042 7.588 -21.678 1.00 90.25 282 ALA A CA 1
ATOM 2319 C C . ALA A 1 282 ? -2.835 6.682 -21.383 1.00 90.25 282 ALA A C 1
ATOM 2321 O O . ALA A 1 282 ? -2.806 6.042 -20.334 1.00 90.25 282 ALA A O 1
ATOM 2322 N N . ASP A 1 283 ? -1.827 6.734 -22.254 1.00 90.38 283 ASP A N 1
ATOM 2323 C CA . ASP A 1 283 ? -0.677 5.831 -22.238 1.00 90.38 283 ASP A CA 1
ATOM 2324 C C . ASP A 1 283 ? 0.582 6.457 -21.603 1.00 90.38 283 ASP A C 1
ATOM 2326 O O . ASP A 1 283 ? 1.626 5.819 -21.554 1.00 90.38 283 ASP A O 1
ATOM 2330 N N . SER A 1 284 ? 0.516 7.674 -21.043 1.00 90.75 284 SER A N 1
ATOM 2331 C CA . SER A 1 284 ? 1.716 8.390 -20.566 1.00 90.75 284 SER A CA 1
ATOM 2332 C C . SER A 1 284 ? 2.492 7.662 -19.462 1.00 90.75 284 SER A C 1
ATOM 2334 O O . SER A 1 284 ? 3.706 7.804 -19.367 1.00 90.75 284 SER A O 1
ATOM 2336 N N . ALA A 1 285 ? 1.820 6.876 -18.614 1.00 90.81 285 ALA A N 1
ATOM 2337 C CA . ALA A 1 285 ? 2.514 6.051 -17.621 1.00 90.81 285 ALA A CA 1
ATOM 2338 C C . ALA A 1 285 ? 3.324 4.920 -18.283 1.00 90.81 285 ALA A C 1
ATOM 2340 O O . ALA A 1 285 ? 4.435 4.626 -17.844 1.00 90.81 285 ALA A O 1
ATOM 2341 N N . GLN A 1 286 ? 2.783 4.330 -19.353 1.00 89.31 286 GLN A N 1
ATOM 2342 C CA . GLN A 1 286 ? 3.448 3.305 -20.155 1.00 89.31 286 GLN A CA 1
ATOM 2343 C C . GLN A 1 286 ? 4.627 3.904 -20.936 1.00 89.31 286 GLN A C 1
ATOM 2345 O O . GLN A 1 286 ? 5.718 3.345 -20.896 1.00 89.31 286 GLN A O 1
ATOM 2350 N N . GLU A 1 287 ? 4.444 5.067 -21.566 1.00 88.50 287 GLU A N 1
ATOM 2351 C CA . GLU A 1 287 ? 5.504 5.776 -22.302 1.00 88.50 287 GLU A CA 1
ATOM 2352 C C . GLU A 1 287 ? 6.702 6.099 -21.395 1.00 88.50 287 GLU A C 1
ATOM 2354 O O . GLU A 1 287 ? 7.840 5.773 -21.723 1.00 88.50 287 GLU A O 1
ATOM 2359 N N . ILE A 1 288 ? 6.453 6.647 -20.199 1.00 87.88 288 ILE A N 1
ATOM 2360 C CA . ILE A 1 288 ? 7.524 6.935 -19.231 1.00 87.88 288 ILE A CA 1
ATOM 2361 C C . ILE A 1 288 ? 8.223 5.653 -18.764 1.00 87.88 288 ILE A C 1
ATOM 2363 O O . ILE A 1 288 ? 9.444 5.641 -18.589 1.00 87.88 288 ILE A O 1
ATOM 2367 N N . TYR A 1 289 ? 7.469 4.574 -18.537 1.00 86.31 289 TYR A N 1
ATOM 2368 C CA . TYR A 1 289 ? 8.054 3.279 -18.197 1.00 86.31 289 TYR A CA 1
ATOM 2369 C C . TYR A 1 289 ? 8.998 2.787 -19.306 1.00 86.31 289 TYR A C 1
ATOM 2371 O O . TYR A 1 289 ? 10.118 2.365 -19.011 1.00 86.31 289 TYR A O 1
ATOM 2379 N N . GLU A 1 290 ? 8.586 2.890 -20.570 1.00 83.88 290 GLU A N 1
ATOM 2380 C CA . GLU A 1 290 ? 9.389 2.499 -21.730 1.00 83.88 290 GLU A CA 1
ATOM 2381 C C . GLU A 1 290 ? 10.644 3.367 -21.893 1.00 83.88 290 GLU A C 1
ATOM 2383 O O . GLU A 1 290 ? 11.721 2.831 -22.167 1.00 83.88 290 GLU A O 1
ATOM 2388 N N . ASP A 1 291 ? 10.551 4.673 -21.644 1.00 83.19 291 ASP A N 1
ATOM 2389 C CA . ASP A 1 291 ? 11.700 5.584 -21.661 1.00 83.19 291 ASP A CA 1
ATOM 2390 C C . ASP A 1 291 ? 12.721 5.228 -20.570 1.00 83.19 291 ASP A C 1
ATOM 2392 O O . ASP A 1 291 ? 13.908 5.059 -20.858 1.00 83.19 291 ASP A O 1
ATOM 2396 N N . ILE A 1 292 ? 12.273 5.017 -19.324 1.00 80.19 292 ILE A N 1
ATOM 2397 C CA . ILE A 1 292 ? 13.146 4.573 -18.218 1.00 80.19 292 ILE A CA 1
ATOM 2398 C C . ILE A 1 292 ? 13.835 3.253 -18.574 1.00 80.19 292 ILE A C 1
ATOM 2400 O O . ILE A 1 292 ? 15.023 3.058 -18.294 1.00 80.19 292 ILE A O 1
ATOM 2404 N N . ASN A 1 293 ? 13.080 2.349 -19.189 1.00 74.88 293 ASN A N 1
ATOM 2405 C CA . ASN A 1 293 ? 13.535 1.034 -19.601 1.00 74.88 293 ASN A CA 1
ATOM 2406 C C . ASN A 1 293 ? 14.585 1.088 -20.730 1.00 74.88 293 ASN A C 1
ATOM 2408 O O . ASN A 1 293 ? 15.482 0.246 -20.751 1.00 74.88 293 ASN A O 1
ATOM 2412 N N . ASN A 1 294 ? 14.513 2.073 -21.630 1.00 74.62 294 ASN A N 1
ATOM 2413 C CA . ASN A 1 294 ? 15.432 2.230 -22.762 1.00 74.62 294 ASN A CA 1
ATOM 2414 C C . ASN A 1 294 ? 16.682 3.064 -22.430 1.00 74.62 294 ASN A C 1
ATOM 2416 O O . ASN A 1 294 ? 17.790 2.693 -22.824 1.00 74.62 294 ASN A O 1
ATOM 2420 N N . ASP A 1 295 ? 16.522 4.168 -21.698 1.00 71.50 295 ASP A N 1
ATOM 2421 C CA . ASP A 1 295 ? 17.592 5.150 -21.456 1.00 71.50 295 ASP A CA 1
ATOM 2422 C C . ASP A 1 295 ? 18.465 4.823 -20.242 1.00 71.50 295 ASP A C 1
ATOM 2424 O O . ASP A 1 295 ? 19.507 5.441 -20.004 1.00 71.50 295 ASP A O 1
ATOM 2428 N N . GLY A 1 296 ? 18.057 3.824 -19.468 1.00 60.56 296 GLY A N 1
ATOM 2429 C CA . GLY A 1 296 ? 18.817 3.341 -18.335 1.00 60.56 296 GLY A CA 1
ATOM 2430 C C . GLY A 1 296 ? 18.793 4.265 -17.114 1.00 60.56 296 GLY A C 1
ATOM 2431 O O . GLY A 1 296 ? 19.748 4.310 -16.335 1.00 60.56 296 GLY A O 1
ATOM 2432 N N . ALA A 1 297 ? 17.715 5.034 -16.960 1.00 60.28 297 ALA A N 1
ATOM 2433 C CA . ALA A 1 297 ? 17.548 6.041 -15.918 1.00 60.28 297 ALA A CA 1
ATOM 2434 C C . ALA A 1 297 ? 16.626 5.549 -14.794 1.00 60.28 297 ALA A C 1
ATOM 2436 O O . ALA A 1 297 ? 15.693 6.241 -14.395 1.00 60.28 297 ALA A O 1
ATOM 2437 N N . PHE A 1 298 ? 16.879 4.351 -14.260 1.00 63.44 298 PHE A N 1
ATOM 2438 C CA . PHE A 1 298 ? 16.127 3.848 -13.111 1.00 63.44 298 PHE A CA 1
ATOM 2439 C C . PHE A 1 298 ? 16.552 4.594 -11.830 1.00 63.44 298 PHE A C 1
ATOM 2441 O O . PHE A 1 298 ? 17.398 4.137 -11.063 1.00 63.44 298 PHE A O 1
ATOM 2448 N N . MET A 1 299 ? 16.009 5.795 -11.622 1.00 59.66 299 MET A N 1
ATOM 2449 C CA . MET A 1 299 ? 16.233 6.605 -10.424 1.00 59.66 299 MET A CA 1
ATOM 2450 C C . MET A 1 299 ? 14.974 6.657 -9.564 1.00 59.66 299 MET A C 1
ATOM 2452 O O . MET A 1 299 ? 13.854 6.755 -10.066 1.00 59.66 299 MET A O 1
ATOM 2456 N N . THR A 1 300 ? 15.167 6.652 -8.247 1.00 55.12 300 THR A N 1
ATOM 2457 C CA . THR A 1 300 ? 14.116 6.977 -7.281 1.00 55.12 300 THR A CA 1
ATOM 2458 C C . THR A 1 300 ? 14.533 8.212 -6.509 1.00 55.12 300 THR A C 1
ATOM 2460 O O . THR A 1 300 ? 15.591 8.230 -5.886 1.00 55.12 300 THR A O 1
ATOM 2463 N N . ASP A 1 301 ? 13.700 9.241 -6.528 1.00 57.00 301 ASP A N 1
ATOM 2464 C CA . ASP A 1 301 ? 13.843 10.445 -5.710 1.00 57.00 301 ASP A CA 1
ATOM 2465 C C . ASP A 1 301 ? 13.238 10.276 -4.301 1.00 57.00 301 ASP A C 1
ATOM 2467 O O . ASP A 1 301 ? 13.219 11.213 -3.504 1.00 57.00 301 ASP A O 1
ATOM 2471 N N . THR A 1 302 ? 12.770 9.070 -3.963 1.00 56.88 302 THR A N 1
ATOM 2472 C CA . THR A 1 302 ? 12.214 8.720 -2.652 1.00 56.88 302 THR A CA 1
ATOM 2473 C C . THR A 1 302 ? 13.284 8.322 -1.640 1.00 56.88 302 THR A C 1
ATOM 2475 O O . THR A 1 302 ? 14.317 7.752 -1.991 1.00 56.88 302 THR A O 1
ATOM 2478 N N . TYR A 1 303 ? 12.993 8.530 -0.351 1.00 59.41 303 TYR A N 1
ATOM 2479 C CA . TYR A 1 303 ? 13.761 7.911 0.731 1.00 59.41 303 TYR A CA 1
ATOM 2480 C C . TYR A 1 303 ? 13.827 6.395 0.544 1.00 59.41 303 TYR A C 1
ATOM 2482 O O . TYR A 1 303 ? 12.833 5.769 0.173 1.00 59.41 303 TYR A O 1
ATOM 2490 N N . GLU A 1 304 ? 14.980 5.804 0.862 1.00 65.12 304 GLU A N 1
ATOM 2491 C CA . GLU A 1 304 ? 15.214 4.367 0.685 1.00 65.12 304 GLU A CA 1
ATOM 2492 C C . GLU A 1 304 ? 14.112 3.534 1.364 1.00 65.12 304 GLU A C 1
ATOM 2494 O O . GLU A 1 304 ? 13.609 2.591 0.773 1.00 65.12 304 GLU A O 1
ATOM 2499 N N . SER A 1 305 ? 13.627 3.947 2.540 1.00 62.94 305 SER A N 1
ATOM 2500 C CA . SER A 1 305 ? 12.560 3.267 3.294 1.00 62.94 305 SER A CA 1
ATOM 2501 C C . SER A 1 305 ? 11.162 3.306 2.661 1.00 62.94 305 SER A C 1
ATOM 2503 O O . SER A 1 305 ? 10.247 2.703 3.204 1.00 62.94 305 SER A O 1
ATOM 2505 N N . SER A 1 306 ? 10.956 4.035 1.565 1.00 72.75 306 SER A N 1
ATOM 2506 C CA . SER A 1 306 ? 9.659 4.136 0.874 1.00 72.75 306 SER A CA 1
ATOM 2507 C C . SER A 1 306 ? 9.718 3.607 -0.556 1.00 72.75 306 SER A C 1
ATOM 2509 O O . SER A 1 306 ? 8.715 3.641 -1.265 1.00 72.75 306 SER A O 1
ATOM 2511 N N . TYR A 1 307 ? 10.878 3.087 -0.963 1.00 78.38 307 TYR A N 1
ATOM 2512 C CA . TYR A 1 307 ? 11.116 2.583 -2.306 1.00 78.38 307 TYR A CA 1
ATOM 2513 C C . TYR A 1 307 ? 10.112 1.491 -2.701 1.00 78.38 307 TYR A C 1
ATOM 2515 O O . TYR A 1 307 ? 9.504 1.588 -3.760 1.00 78.38 307 TYR A O 1
ATOM 2523 N N . MET A 1 308 ? 9.891 0.474 -1.854 1.00 84.12 308 MET A N 1
ATOM 2524 C CA . MET A 1 308 ? 9.019 -0.656 -2.217 1.00 84.12 308 MET A CA 1
ATOM 2525 C C . MET A 1 308 ? 7.561 -0.240 -2.383 1.00 84.12 308 MET A C 1
ATOM 2527 O O . MET A 1 308 ? 6.872 -0.768 -3.251 1.00 84.12 308 MET A O 1
ATOM 2531 N N . TYR A 1 309 ? 7.119 0.745 -1.600 1.00 83.62 309 TYR A N 1
ATOM 2532 C CA . TYR A 1 309 ? 5.797 1.345 -1.740 1.00 83.62 309 TYR A CA 1
ATOM 2533 C C . TYR A 1 309 ? 5.674 2.149 -3.042 1.00 83.62 309 TYR A C 1
ATOM 2535 O O . TYR A 1 309 ? 4.685 2.014 -3.757 1.00 83.62 309 TYR A O 1
ATOM 2543 N N . ALA A 1 310 ? 6.673 2.972 -3.376 1.00 82.12 310 ALA A N 1
ATOM 2544 C CA . ALA A 1 310 ? 6.671 3.742 -4.620 1.00 82.12 310 ALA A CA 1
ATOM 2545 C C . ALA A 1 310 ? 6.718 2.825 -5.851 1.00 82.12 310 ALA A C 1
ATOM 2547 O O . ALA A 1 310 ? 5.972 3.030 -6.806 1.00 82.12 310 ALA A O 1
ATOM 2548 N N . LEU A 1 311 ? 7.546 1.778 -5.801 1.00 83.94 311 LEU A N 1
ATOM 2549 C CA . LEU A 1 311 ? 7.630 0.793 -6.868 1.00 83.94 311 LEU A CA 1
ATOM 2550 C C . LEU A 1 311 ? 6.312 0.037 -7.040 1.00 83.94 311 LEU A C 1
ATOM 2552 O O . LEU A 1 311 ? 5.865 -0.102 -8.171 1.00 83.94 311 LEU A O 1
ATOM 2556 N N . ASP A 1 312 ? 5.673 -0.394 -5.951 1.00 86.56 312 ASP A N 1
ATOM 2557 C CA . ASP A 1 312 ? 4.362 -1.048 -6.014 1.00 86.56 312 ASP A CA 1
ATOM 2558 C C . ASP A 1 312 ? 3.331 -0.176 -6.742 1.00 86.56 312 ASP A C 1
ATOM 2560 O O . ASP A 1 312 ? 2.720 -0.591 -7.726 1.00 86.56 312 ASP A O 1
ATOM 2564 N N . ASN A 1 313 ? 3.198 1.087 -6.341 1.00 85.44 313 ASN A N 1
ATOM 2565 C CA . ASN A 1 313 ? 2.260 2.000 -6.989 1.00 85.44 313 ASN A CA 1
ATOM 2566 C C . ASN A 1 313 ? 2.621 2.286 -8.461 1.00 85.44 313 ASN A C 1
ATOM 2568 O O . ASN A 1 313 ? 1.727 2.402 -9.305 1.00 85.44 313 ASN A 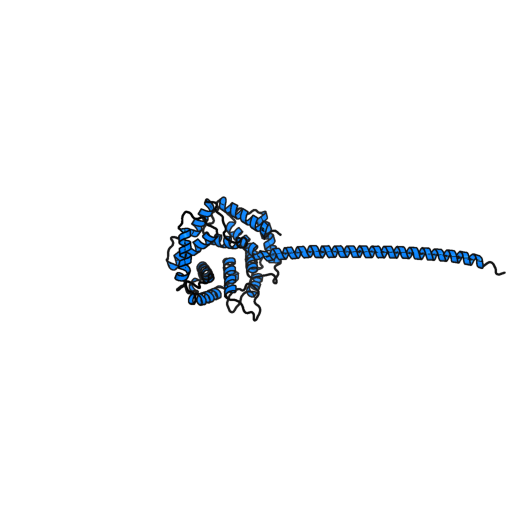O 1
ATOM 2572 N N . ALA A 1 314 ? 3.912 2.369 -8.791 1.00 86.62 314 ALA A N 1
ATOM 2573 C CA . ALA A 1 314 ? 4.370 2.532 -10.168 1.00 86.62 314 ALA A CA 1
ATOM 2574 C C . ALA A 1 314 ? 4.044 1.301 -11.028 1.00 86.62 314 ALA A C 1
ATOM 2576 O O . ALA A 1 314 ? 3.487 1.455 -12.110 1.00 86.62 314 ALA A O 1
ATOM 2577 N N . LEU A 1 315 ? 4.305 0.084 -10.537 1.00 85.75 315 LEU A N 1
ATOM 2578 C CA . LEU A 1 315 ? 3.988 -1.162 -11.248 1.00 85.75 315 LEU A CA 1
ATOM 2579 C C . LEU A 1 315 ? 2.491 -1.304 -11.529 1.00 85.75 315 LEU A C 1
ATOM 2581 O O . LEU A 1 315 ? 2.104 -1.800 -12.579 1.00 85.75 315 LEU A O 1
ATOM 2585 N N . PHE A 1 316 ? 1.642 -0.821 -10.626 1.00 85.06 316 PHE A N 1
ATOM 2586 C CA . PHE A 1 316 ? 0.195 -0.782 -10.844 1.00 85.06 316 PHE A CA 1
ATOM 2587 C C .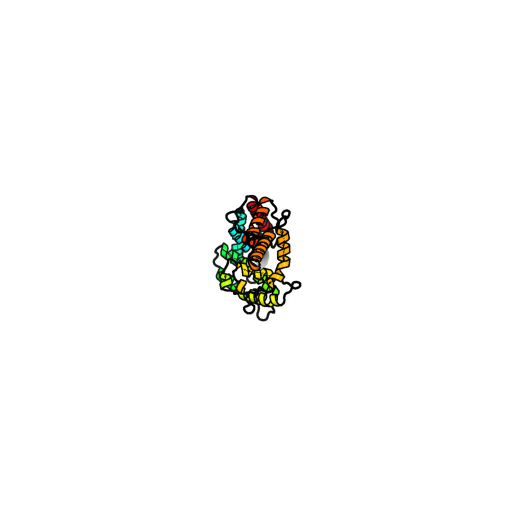 PHE A 1 316 ? -0.269 0.263 -11.861 1.00 85.06 316 PHE A C 1
ATOM 2589 O O . PHE A 1 316 ? -1.381 0.162 -12.375 1.00 85.06 316 PHE A O 1
ATOM 2596 N N . SER A 1 317 ? 0.553 1.274 -12.129 1.00 87.12 317 SER A N 1
ATOM 2597 C CA . SER A 1 317 ? 0.247 2.332 -13.091 1.00 87.12 317 SER A CA 1
ATOM 2598 C C . SER A 1 317 ? 0.569 1.927 -14.535 1.00 87.12 317 SER A C 1
ATOM 2600 O O . SER A 1 317 ? 0.163 2.624 -15.463 1.00 87.12 317 SER A O 1
ATOM 2602 N N . ILE A 1 318 ? 1.288 0.817 -14.724 1.00 86.19 318 ILE A N 1
ATOM 2603 C CA . ILE A 1 318 ? 1.759 0.315 -16.017 1.00 86.19 318 ILE A CA 1
ATOM 2604 C C . ILE A 1 318 ? 0.787 -0.756 -16.516 1.00 86.19 318 ILE A C 1
ATOM 2606 O O . ILE A 1 318 ? 0.465 -1.705 -15.802 1.00 86.19 318 ILE A O 1
ATOM 2610 N N . SER A 1 319 ? 0.306 -0.600 -17.749 1.00 81.56 319 SER A N 1
ATOM 2611 C CA . SER A 1 319 ? -0.655 -1.527 -18.356 1.00 81.56 319 SER A CA 1
ATOM 2612 C C . SER A 1 319 ? -0.009 -2.799 -18.889 1.00 81.56 319 SER A C 1
ATOM 2614 O O . SER A 1 319 ? -0.641 -3.855 -18.853 1.00 81.56 319 SER A O 1
ATOM 2616 N N . ASP A 1 320 ? 1.220 -2.695 -19.395 1.00 81.00 320 ASP A N 1
ATOM 2617 C CA . ASP A 1 320 ? 1.950 -3.820 -19.961 1.00 81.00 320 ASP A CA 1
ATOM 2618 C C . ASP A 1 320 ? 3.407 -3.805 -19.500 1.00 81.00 320 ASP A C 1
ATOM 2620 O O . ASP A 1 320 ? 4.243 -3.026 -19.968 1.00 81.00 320 ASP A O 1
ATOM 2624 N N . ILE A 1 321 ? 3.702 -4.686 -18.547 1.00 76.94 321 ILE A N 1
ATOM 2625 C CA . ILE A 1 321 ? 5.050 -4.894 -18.027 1.00 76.94 321 ILE A CA 1
ATOM 2626 C C . ILE A 1 321 ? 5.756 -5.885 -18.962 1.00 76.94 321 ILE A C 1
ATOM 2628 O O . ILE A 1 321 ? 6.159 -6.968 -18.552 1.00 76.94 321 ILE A O 1
ATOM 2632 N N . GLU A 1 322 ? 5.900 -5.561 -20.248 1.00 69.31 322 GLU A N 1
ATOM 2633 C CA . GLU A 1 322 ? 6.792 -6.327 -21.119 1.00 69.31 322 GLU A CA 1
ATOM 2634 C C . GLU A 1 322 ? 8.244 -5.995 -20.739 1.00 69.31 322 GLU A C 1
ATOM 2636 O O . GLU A 1 322 ? 8.702 -4.850 -20.784 1.00 69.31 322 GLU A O 1
ATOM 2641 N N . GLY A 1 323 ? 8.963 -7.011 -20.259 1.00 58.22 323 GLY A N 1
ATOM 2642 C CA . GLY A 1 323 ? 10.311 -6.846 -19.727 1.00 58.22 323 GLY A CA 1
ATOM 2643 C C . GLY A 1 323 ? 11.364 -6.716 -20.824 1.00 58.22 323 GLY A C 1
ATOM 2644 O O . GLY A 1 323 ? 11.582 -7.656 -21.589 1.00 58.22 323 GLY A O 1
ATOM 2645 N N . SER A 1 324 ? 12.102 -5.604 -20.842 1.00 59.41 324 SER A N 1
ATOM 2646 C CA . SER A 1 324 ? 13.454 -5.622 -21.412 1.00 59.41 324 SER A CA 1
ATOM 2647 C C . SER A 1 324 ? 14.452 -6.173 -20.390 1.00 59.41 324 SER A C 1
ATOM 2649 O O . SER A 1 324 ? 14.219 -6.149 -19.177 1.00 59.41 324 SER A O 1
ATOM 2651 N N . GLU A 1 325 ? 15.603 -6.641 -20.867 1.00 65.31 325 GLU A N 1
ATOM 2652 C CA . GLU A 1 325 ? 16.706 -7.089 -20.010 1.00 65.31 325 GLU A CA 1
ATOM 2653 C C . GLU A 1 325 ? 17.150 -5.999 -19.014 1.00 65.31 325 GLU A C 1
ATOM 2655 O O . GLU A 1 325 ? 17.576 -6.319 -17.905 1.00 65.31 325 GLU A O 1
ATOM 2660 N N . TYR A 1 326 ? 16.997 -4.714 -19.359 1.00 70.25 326 TYR A N 1
ATOM 2661 C CA . TYR A 1 326 ? 17.441 -3.604 -18.518 1.00 70.25 326 TYR A CA 1
ATOM 2662 C C . TYR A 1 326 ? 16.594 -3.462 -17.246 1.00 70.25 326 TYR A C 1
ATOM 2664 O O . TYR A 1 326 ? 17.132 -3.578 -16.141 1.00 70.25 326 TYR A O 1
ATOM 2672 N N . PHE A 1 327 ? 15.279 -3.255 -17.388 1.00 72.06 327 PHE A N 1
ATOM 2673 C CA . PHE A 1 327 ? 14.369 -3.075 -16.250 1.00 72.06 327 PHE A CA 1
ATOM 2674 C C . PHE A 1 327 ? 14.339 -4.316 -15.358 1.00 72.06 327 PHE A C 1
ATOM 2676 O O . PHE A 1 327 ? 14.419 -4.231 -14.135 1.00 72.06 327 PHE A O 1
ATOM 2683 N N . THR A 1 328 ? 14.305 -5.491 -15.978 1.00 70.94 328 THR A N 1
ATOM 2684 C CA . THR A 1 328 ? 14.207 -6.768 -15.267 1.00 70.94 328 THR A CA 1
ATOM 2685 C C . THR A 1 328 ? 15.459 -7.104 -14.460 1.00 70.94 328 THR A C 1
ATOM 2687 O O . THR A 1 328 ? 15.342 -7.687 -13.379 1.00 70.94 328 THR A O 1
ATOM 2690 N N . THR A 1 329 ? 16.638 -6.703 -14.945 1.00 74.44 329 THR A N 1
ATOM 2691 C CA . THR A 1 329 ? 17.904 -6.819 -14.210 1.00 74.44 329 THR A CA 1
ATOM 2692 C C . THR A 1 329 ? 17.986 -5.791 -13.082 1.00 74.44 329 THR A C 1
ATOM 2694 O O . THR A 1 329 ? 18.234 -6.174 -11.942 1.00 74.44 329 THR A O 1
ATOM 2697 N N . HIS A 1 330 ? 17.708 -4.509 -13.351 1.00 77.56 330 HIS A N 1
ATOM 2698 C CA . HIS A 1 330 ? 17.865 -3.441 -12.351 1.00 77.56 330 HIS A CA 1
ATOM 2699 C C . HIS A 1 330 ? 16.872 -3.559 -11.196 1.00 77.56 330 HIS A C 1
ATOM 2701 O O . HIS A 1 330 ? 17.246 -3.373 -10.036 1.00 77.56 330 HIS A O 1
ATOM 2707 N N . VAL A 1 331 ? 15.617 -3.919 -11.478 1.00 78.12 331 VAL A N 1
ATOM 2708 C CA . VAL A 1 331 ? 14.645 -4.217 -10.421 1.00 78.12 331 VAL A CA 1
ATOM 2709 C C . VAL A 1 331 ? 15.109 -5.434 -9.618 1.00 78.12 331 VAL A C 1
ATOM 2711 O O . VAL A 1 331 ? 15.095 -5.392 -8.392 1.00 78.12 331 VAL A O 1
ATOM 2714 N N . GLY A 1 332 ? 15.613 -6.488 -10.271 1.00 78.62 332 GLY A N 1
ATOM 2715 C CA . GLY A 1 332 ? 16.170 -7.659 -9.587 1.00 78.62 332 GLY A CA 1
ATOM 2716 C C . GLY A 1 332 ? 17.319 -7.328 -8.627 1.00 78.62 332 GLY A C 1
ATOM 2717 O O . GLY A 1 332 ? 17.305 -7.748 -7.467 1.00 78.62 332 GLY A O 1
ATOM 2718 N N . GLU A 1 333 ? 18.287 -6.538 -9.091 1.00 80.38 333 GLU A N 1
ATOM 2719 C CA . GLU A 1 333 ? 19.421 -6.063 -8.290 1.00 80.38 333 GLU A CA 1
ATOM 2720 C C . GLU A 1 333 ? 18.953 -5.185 -7.129 1.00 80.38 333 GLU A C 1
ATOM 2722 O O . GLU A 1 333 ? 19.357 -5.409 -5.987 1.00 80.38 333 GLU A O 1
ATOM 2727 N N . THR A 1 334 ? 18.018 -4.268 -7.381 1.00 79.94 334 THR A N 1
ATOM 2728 C CA . THR A 1 334 ? 17.503 -3.368 -6.343 1.00 79.94 334 THR A CA 1
ATOM 2729 C C . THR A 1 334 ? 16.734 -4.127 -5.261 1.00 79.94 334 THR A C 1
ATOM 2731 O O . THR A 1 334 ? 16.879 -3.829 -4.077 1.00 79.94 334 THR A O 1
ATOM 2734 N N . PHE A 1 335 ? 15.963 -5.158 -5.625 1.00 83.31 335 PHE A N 1
ATOM 2735 C CA . PHE A 1 335 ? 15.297 -6.034 -4.653 1.00 83.31 335 PHE A CA 1
ATOM 2736 C C . PHE A 1 335 ? 16.296 -6.700 -3.722 1.00 83.31 335 PHE A C 1
ATOM 2738 O O . PHE A 1 335 ? 16.078 -6.756 -2.511 1.00 83.31 335 PHE A O 1
ATOM 2745 N N . LYS A 1 336 ? 17.387 -7.210 -4.293 1.00 84.94 336 LYS A N 1
ATOM 2746 C CA . LYS A 1 336 ? 18.442 -7.862 -3.531 1.00 84.94 336 LYS A CA 1
ATOM 2747 C C . LYS A 1 336 ? 19.154 -6.882 -2.610 1.00 84.94 336 LYS A C 1
ATOM 2749 O O . LYS A 1 336 ? 19.285 -7.167 -1.425 1.00 84.94 336 LYS A O 1
ATOM 2754 N N . GLU A 1 337 ? 19.573 -5.731 -3.128 1.00 85.00 337 GLU A N 1
ATOM 2755 C CA . GLU A 1 337 ? 20.233 -4.695 -2.331 1.00 85.00 337 GLU A CA 1
ATOM 2756 C C . GLU A 1 337 ? 19.344 -4.221 -1.180 1.00 85.00 337 GLU A C 1
ATOM 2758 O O . GLU A 1 337 ? 19.801 -4.119 -0.040 1.00 85.00 337 GLU A O 1
ATOM 2763 N N . TYR A 1 338 ? 18.059 -3.993 -1.458 1.00 84.88 338 TYR A N 1
ATOM 2764 C CA . TYR A 1 338 ? 17.081 -3.626 -0.444 1.00 84.88 338 TYR A CA 1
ATOM 2765 C C . TYR A 1 338 ? 16.940 -4.722 0.618 1.00 84.88 338 TYR A C 1
ATOM 2767 O O . TYR A 1 338 ? 17.004 -4.446 1.818 1.00 84.88 338 TYR A O 1
ATOM 2775 N N . TYR A 1 339 ? 16.797 -5.978 0.190 1.00 85.75 339 TYR A N 1
ATOM 2776 C CA . TYR A 1 339 ? 16.682 -7.109 1.101 1.00 85.75 339 TYR A CA 1
ATOM 2777 C C . TYR A 1 339 ? 17.924 -7.251 1.992 1.00 85.75 339 TYR A C 1
ATOM 2779 O O . TYR A 1 339 ? 17.803 -7.323 3.215 1.00 85.75 339 TYR A O 1
ATOM 2787 N N . ASP A 1 340 ? 19.119 -7.234 1.405 1.00 85.56 340 ASP A N 1
ATOM 2788 C CA . ASP A 1 340 ? 20.378 -7.379 2.136 1.00 85.56 340 ASP A CA 1
ATOM 2789 C C . ASP A 1 340 ? 20.622 -6.224 3.112 1.00 85.56 340 ASP A C 1
ATOM 2791 O O . ASP A 1 340 ? 21.181 -6.433 4.190 1.00 85.56 340 ASP A O 1
ATOM 2795 N N . LYS A 1 341 ? 20.181 -5.010 2.766 1.00 83.69 341 LYS A N 1
ATOM 2796 C CA . LYS A 1 341 ? 20.379 -3.820 3.597 1.00 83.69 341 LYS A CA 1
ATOM 2797 C C . LYS A 1 341 ? 19.370 -3.698 4.738 1.00 83.69 341 LYS A C 1
ATOM 2799 O O . LYS A 1 341 ? 19.755 -3.263 5.825 1.00 83.69 341 LYS A O 1
ATOM 2804 N N . TYR A 1 342 ? 18.102 -4.044 4.507 1.00 81.81 342 TYR A N 1
ATOM 2805 C CA . TYR A 1 342 ? 17.018 -3.739 5.451 1.00 81.81 342 TYR A CA 1
ATOM 2806 C C . TYR A 1 342 ? 16.324 -4.956 6.049 1.00 81.81 342 TYR A C 1
ATOM 2808 O O . TYR A 1 342 ? 15.655 -4.812 7.069 1.00 81.81 342 TYR A O 1
ATOM 2816 N N . LEU A 1 343 ? 16.452 -6.136 5.438 1.00 82.50 343 LEU A N 1
ATOM 2817 C CA . LEU A 1 343 ? 15.586 -7.283 5.727 1.00 82.50 343 LEU A CA 1
ATOM 2818 C C . LEU A 1 343 ? 16.328 -8.570 6.107 1.00 82.50 343 LEU A C 1
ATOM 2820 O O . LEU A 1 343 ? 15.689 -9.508 6.600 1.00 82.50 343 LEU A O 1
ATOM 2824 N N . ASN A 1 344 ? 17.640 -8.619 5.879 1.00 78.06 344 ASN A N 1
ATOM 2825 C CA . ASN A 1 344 ? 18.506 -9.755 6.165 1.00 78.06 344 ASN A CA 1
ATOM 2826 C C . ASN A 1 344 ? 19.082 -9.645 7.593 1.00 78.06 344 ASN A C 1
ATOM 2828 O O . ASN A 1 344 ? 19.954 -8.812 7.853 1.00 78.06 344 ASN A O 1
ATOM 2832 N N . PHE A 1 345 ? 18.567 -10.461 8.523 1.00 67.38 345 PHE A N 1
ATOM 2833 C CA . PHE A 1 345 ? 18.939 -10.473 9.948 1.00 67.38 345 PHE A CA 1
ATOM 2834 C C . PHE A 1 345 ? 19.315 -11.868 10.438 1.00 67.38 345 PHE A C 1
ATOM 2836 O O . PHE A 1 345 ? 18.618 -12.842 10.051 1.00 67.38 345 PHE A O 1
#

Secondary structure (DSSP, 8-state):
---TTHHHHHHHHHHHHHHHHHHHHHHHHHHHHHHHHHHHHHHHHHHHHHHHHHHHHHHHHHHHHHHHTHHHHHHHHHHHHHTTTT----HHHHHHHHHHHHHHHHH--TTT--HHHHHHHHHHHHHTT-S-HHHHHHHHTTTEETTTTEE-SS---TT----HHHHHHHHHHHHHHTTT-HHHHHHS-HHHHHHHHHHHHHHH--SSS--HHHHHHHHHHHHTT-GGGS--TTHHHHHHHHHHHHHHHHT-TTPPPBHHHHHHHHHHHHHHHHHH---TTTTHHHHHHHHHHHHT--B--S-GGGHHHHHHHHHHH-S--PPPHHHHHHHHHHHHHHHHHHT--

Foldseek 3Di:
DPDPPPVVVVVVVVVVVVVVVVVVVVVVVVVVVVVVVVVVVVVVVVVVVVVVCVVVVVVVVLLLLLLLCLLVLLLLLLVCVLCVPFADADPVLVVVSLVSLVSNLVRPDLVSAWLSSLLSNLSSCVSNVVPCNVVSLVSQVQQADPVLLFGHRDGDDPPDDDDLLRRLVSRLLSCLSCVVPVVSCVSRVNLLNLLVVLQVVLVVDDQVPDDVSNLSSCVSCVVVVNNVSHDCPSVCRNCVVVLVVLVVQLPDPPDQDELLNLLSLLSNCSSCCPPPVDNVSVCSSQVNVVVCQPVVRHDDPDDLVCVSVSNSSSSVSHPDPPHDPRVSHVVSVSSVVSCVVRPDD

Organism: NCBI:txid39495

Radius of gyration: 34.85 Å; chains: 1; bounding box: 71×86×118 Å

pLDDT: mean 83.24, std 10.95, range [47.91, 97.12]

Sequence (345 aa):
MAKNNNENTKVKEDKLRKIAEDEDASIFKRVAILVGVIAIAFVVVLVAIKIFFEVKYNFDKDDINVISNAKEYGLMLENIDLLDSYATIDSDTKNQLKKNAKKAVKNYDNTLMDSEKLAGLLLADKYLELGNSEKLIKEMKKYYDENTKLINNTKIREGESLDKDEMVVNTVSIAYMLRRYDDVFAEIDIYSGLADYFNEKIELSDNENYSEYLREIFFFMYEENKQSMIKTEKLKDILEKTMSDYKIKIDNENMLYTINDIMMAKRLSEYRQFFYNDLGYADSAQEIYEDINNDGAFMTDTYESSYMYALDNALFSISDIEGSEYFTTHVGETFKEYYDKYLNF